Protein AF-A0AA91PVG4-F1 (afdb_monomer)

Sequence (288 aa):
MGTQEQTAKQIWDYLTSKGWTKEAVSAILGNMQSESGIIADRWESDIVGNMYGGYGLVQWTPATKYIDWAVGKGLDYRNVISQCKRIEWEVANGQQFYHPSMTFKQFTQSKQSPETLAEIFIRYYERPANPNQPARQTQARYWYNKFKNSSTEGKTPQEIHDEAIASSAIKTSNGVQAKIEIFKEQPVGNITAGGWMGPGYNYGFVLVLDHNTGKELDRRMSPGIVRDDVNAHLGLPSGLKYGIQGVFPKAQFKGKVIDVVFRRTNDKSGNTAGGYQDFRFNEFYLTI

Secondary structure (DSSP, 8-state):
---HHHHHHHHHHHHHHTT--HHHHHHHHHHHHHHHSS-TTPBGGG-TT-TTS-BTTTTBSSTHHHHHHHHHTT--TT-HHHHHHHHHHHHHTT-S---SS--HHHHHH--S-HHHHHHHHIIIII--S----THHHHHHHHHHHHHTTS--TT--HHHHHHHHHHTPPPEEETTEEEEEEEEEEETTTEEEEEEEE-SSSSEEEEEEEETTT--EEEEEE---B--HHHHHHTT--TT---EEEEEEEGGGGTT-EEEEEEEEES-TTSSSTT-EEEEEEEEEEEE-

pLDDT: mean 93.81, std 8.6, range [41.97, 98.88]

Radius of gyration: 23.12 Å; Cα contacts (8 Å, |Δi|>4): 554; chains: 1; bounding box: 51×42×67 Å

Nearest PDB structures (foldseek):
  3ct5-assembly1_A  TM=9.833E-01  e=1.058E-15  unclassified
  3csq-assembly3_C  TM=5.754E-01  e=7.369E-17  unclassified
  3csq-assembly4_D  TM=5.885E-01  e=1.972E-16  unclassified
  3hmo-assembly1_A  TM=3.935E-01  e=5.561E+00  Homo sapiens
  6tn9-assembly1_A  TM=3.836E-01  e=8.341E+00  Homo sapiens

Solvent-accessible surface area (backbone atoms only — not comparable to full-atom values): 15388 Å² total; per-residue (Å²): 132,78,52,48,64,57,44,48,48,55,53,43,54,53,42,44,75,70,65,32,28,63,30,31,52,12,7,51,51,9,44,16,39,75,61,35,53,38,28,38,80,30,39,49,96,70,46,78,85,48,53,72,38,26,32,18,37,72,35,38,70,36,21,49,75,47,44,52,53,25,51,76,69,77,38,62,58,58,39,62,67,48,50,53,51,49,54,53,49,26,41,77,66,73,41,77,47,66,48,99,89,50,52,52,57,53,48,35,62,32,82,57,53,20,39,60,40,16,51,50,40,37,58,24,47,66,54,52,99,72,61,90,54,69,66,26,21,58,40,1,43,50,47,30,71,70,42,69,78,67,73,63,82,92,53,51,75,66,53,55,48,46,51,52,30,65,65,47,68,78,45,75,57,95,92,30,44,35,36,58,54,41,65,46,80,44,96,84,54,27,31,40,40,28,34,36,42,56,79,89,52,83,35,47,30,29,34,37,23,34,56,90,77,64,46,77,73,50,73,31,73,27,88,54,34,68,30,51,70,56,22,54,76,72,75,43,68,73,80,45,52,37,26,38,41,24,77,44,70,39,76,86,42,60,83,34,47,33,21,41,29,46,35,31,9,55,23,95,86,66,53,58,55,87,44,62,50,78,47,72,43,74,92,49,73,50,80,70

Foldseek 3Di:
DDQLVVLLVVQQVLLVVVVFDLLLSLLLSLQLCVQAVSQQADWVVNPPPQQQWFGGSLGPGSVCVQPVVCVVVVHDSRDSVSVSVVLVVCQVVQPQFADPPATSVNSRNDPPGSQVSNLSCLVGRNNDPDSPDSSSSVSSVVSSVVCVPVDPDPPDPQRVLLVCLCPFDWDDDPNKIWGWNAFHDDPVQKTKTWGFIDDDADWKKKWKAQLVPRHTQDMDTFPFQFDQVVCVVSVHDGPGRGIGMDMGRNVSQAQTKIWMKIKHEHDPVRDQPRHMDIDTPSVRIDGD

Mean predicted aligned error: 13.01 Å

Structure (mmCIF, N/CA/C/O backbone):
data_AF-A0AA91PVG4-F1
#
_entry.id   AF-A0AA91PVG4-F1
#
loop_
_atom_site.group_PDB
_atom_site.id
_atom_site.type_symbol
_atom_site.label_atom_id
_atom_site.label_alt_id
_atom_site.label_comp_id
_atom_site.label_asym_id
_atom_site.label_entity_id
_atom_site.label_seq_id
_atom_site.pdbx_PDB_ins_code
_atom_site.Cartn_x
_atom_site.Cartn_y
_atom_site.Cartn_z
_atom_site.occupancy
_atom_site.B_iso_or_equiv
_atom_site.auth_seq_id
_atom_site.auth_comp_id
_atom_site.auth_asym_id
_atom_site.auth_atom_id
_atom_site.pdbx_PDB_model_num
ATOM 1 N N . MET A 1 1 ? 9.177 -13.147 4.473 1.00 49.44 1 MET A N 1
ATOM 2 C CA . MET A 1 1 ? 8.209 -12.364 5.274 1.00 49.44 1 MET A CA 1
ATOM 3 C C . MET A 1 1 ? 8.691 -10.926 5.313 1.00 49.44 1 MET A C 1
ATOM 5 O O . MET A 1 1 ? 9.900 -10.730 5.357 1.00 49.44 1 MET A O 1
ATOM 9 N N . GLY A 1 2 ? 7.784 -9.948 5.245 1.00 59.62 2 GLY A N 1
ATOM 10 C CA . GLY A 1 2 ? 8.149 -8.554 5.507 1.00 59.62 2 GLY A CA 1
ATOM 11 C C . GLY A 1 2 ? 8.585 -8.383 6.963 1.00 59.62 2 GLY A C 1
ATOM 12 O O . GLY A 1 2 ? 8.184 -9.167 7.825 1.00 59.62 2 GLY A O 1
ATOM 13 N N . THR A 1 3 ? 9.428 -7.395 7.241 1.00 87.06 3 THR A N 1
ATOM 14 C CA . THR A 1 3 ? 9.806 -7.067 8.620 1.00 87.06 3 THR A CA 1
ATOM 15 C C . THR A 1 3 ? 8.590 -6.555 9.401 1.00 87.06 3 THR A C 1
ATOM 17 O O . THR A 1 3 ? 7.628 -6.058 8.812 1.00 87.06 3 THR A O 1
ATOM 20 N N . GLN A 1 4 ? 8.643 -6.620 10.736 1.00 92.12 4 GLN A N 1
ATOM 21 C CA . GLN A 1 4 ? 7.612 -6.044 11.614 1.00 92.12 4 GLN A CA 1
ATOM 22 C C . GLN A 1 4 ? 7.286 -4.589 11.234 1.00 92.12 4 GLN A C 1
ATOM 24 O O . GLN A 1 4 ? 6.124 -4.202 11.158 1.00 92.12 4 GLN A O 1
ATOM 29 N N . GLU A 1 5 ? 8.315 -3.791 10.941 1.00 90.12 5 GLU A N 1
ATOM 30 C CA . GLU A 1 5 ? 8.165 -2.398 10.523 1.00 90.12 5 GLU A CA 1
ATOM 31 C C . GLU A 1 5 ? 7.482 -2.247 9.160 1.00 90.12 5 GLU A C 1
ATOM 33 O O . GLU A 1 5 ? 6.617 -1.386 9.018 1.00 90.12 5 GLU A O 1
ATOM 38 N N . GLN A 1 6 ? 7.825 -3.078 8.170 1.00 86.25 6 GLN A N 1
ATOM 39 C CA . GLN A 1 6 ? 7.173 -3.046 6.856 1.00 86.25 6 GLN A CA 1
ATOM 40 C C . GLN A 1 6 ? 5.682 -3.374 6.970 1.00 86.25 6 GLN A C 1
ATOM 42 O O . GLN A 1 6 ? 4.857 -2.700 6.353 1.00 86.25 6 GLN A O 1
ATOM 47 N N . THR A 1 7 ? 5.323 -4.367 7.787 1.00 90.06 7 THR A N 1
ATOM 48 C CA . THR A 1 7 ? 3.918 -4.705 8.046 1.00 90.06 7 THR A CA 1
ATOM 49 C C . THR A 1 7 ? 3.205 -3.579 8.794 1.00 90.06 7 THR A C 1
ATOM 51 O O . THR A 1 7 ? 2.118 -3.169 8.391 1.00 90.06 7 THR A O 1
ATOM 54 N N . ALA A 1 8 ? 3.833 -3.012 9.830 1.00 96.75 8 ALA A N 1
ATOM 55 C CA . ALA A 1 8 ? 3.284 -1.880 10.574 1.00 96.75 8 ALA A CA 1
ATOM 56 C C . ALA A 1 8 ? 3.046 -0.658 9.673 1.00 96.75 8 ALA A C 1
ATOM 58 O O . ALA A 1 8 ? 2.018 0.006 9.799 1.00 96.75 8 ALA A O 1
ATOM 59 N N . LYS A 1 9 ? 3.952 -0.393 8.722 1.00 91.75 9 LYS A N 1
ATOM 60 C CA . LYS A 1 9 ? 3.799 0.689 7.744 1.00 91.75 9 LYS A CA 1
ATOM 61 C C . LYS A 1 9 ? 2.641 0.437 6.775 1.00 91.75 9 LYS A C 1
ATOM 63 O O . LYS A 1 9 ? 1.877 1.359 6.524 1.00 91.75 9 LYS A O 1
ATOM 68 N N . GLN A 1 10 ? 2.451 -0.796 6.294 1.00 91.12 10 GLN A N 1
ATOM 69 C CA . GLN A 1 10 ? 1.290 -1.145 5.458 1.00 91.12 10 GLN A CA 1
ATOM 70 C C . GLN A 1 10 ? -0.039 -0.916 6.190 1.00 91.12 10 GLN A C 1
ATOM 72 O O . GLN A 1 10 ? -0.967 -0.344 5.620 1.00 91.12 10 GLN A O 1
ATOM 77 N N . ILE A 1 11 ? -0.122 -1.328 7.460 1.00 97.44 11 ILE A N 1
ATOM 78 C CA . ILE A 1 11 ? -1.299 -1.100 8.315 1.00 97.44 11 ILE A CA 1
ATOM 79 C C . ILE A 1 11 ? -1.522 0.401 8.516 1.00 97.44 11 ILE A C 1
ATOM 81 O O . ILE A 1 11 ? -2.648 0.883 8.377 1.00 97.44 11 ILE A O 1
ATOM 85 N N . TRP A 1 12 ? -0.445 1.138 8.809 1.00 95.69 12 TRP A N 1
ATOM 86 C CA . TRP A 1 12 ? -0.490 2.581 9.003 1.00 95.69 12 TRP A CA 1
ATOM 87 C C . TRP A 1 12 ? -1.037 3.306 7.780 1.00 95.69 12 TRP A C 1
ATOM 89 O O . TRP A 1 12 ? -2.011 4.052 7.890 1.00 95.69 12 TRP A O 1
ATOM 99 N N . ASP A 1 13 ? -0.438 3.063 6.617 1.00 86.56 13 ASP A N 1
ATOM 100 C CA . ASP A 1 13 ? -0.811 3.719 5.366 1.00 86.56 13 ASP A CA 1
ATOM 101 C C . ASP A 1 13 ? -2.250 3.396 4.984 1.00 86.56 13 ASP A C 1
ATOM 103 O O . ASP A 1 13 ? -3.022 4.290 4.637 1.00 86.56 13 ASP A O 1
ATOM 107 N N . TYR A 1 14 ? -2.645 2.129 5.116 1.00 89.88 14 TYR A N 1
ATOM 108 C CA . TYR A 1 14 ? -4.004 1.719 4.818 1.00 89.88 14 TYR A CA 1
ATOM 109 C C . TYR A 1 14 ? -5.022 2.420 5.722 1.00 89.88 14 TYR A C 1
ATOM 111 O O . TYR A 1 14 ? -5.933 3.066 5.212 1.00 89.88 14 TYR A O 1
ATOM 119 N N . LEU A 1 15 ? -4.886 2.342 7.046 1.00 95.12 15 LEU A N 1
ATOM 120 C CA . LEU A 1 15 ? -5.916 2.855 7.956 1.00 95.12 15 LEU A CA 1
ATOM 121 C C . LEU A 1 15 ? -5.953 4.382 8.008 1.00 95.12 15 LEU A C 1
ATOM 123 O O . LEU A 1 15 ? -7.038 4.964 8.040 1.00 95.12 15 LEU A O 1
ATOM 127 N N . THR A 1 16 ? -4.801 5.049 7.917 1.00 92.12 16 THR A N 1
ATOM 128 C CA . THR A 1 16 ? -4.780 6.512 7.763 1.00 92.12 16 THR A CA 1
ATOM 129 C C . THR A 1 16 ? -5.435 6.947 6.450 1.00 92.12 16 THR A C 1
ATOM 131 O O . THR A 1 16 ? -6.218 7.895 6.459 1.00 92.12 16 THR A O 1
ATOM 134 N N . SER A 1 17 ? -5.253 6.205 5.345 1.00 84.88 17 SER A N 1
ATOM 135 C CA . SER A 1 17 ? -5.984 6.468 4.088 1.00 84.88 17 SER A CA 1
ATOM 136 C C . SER A 1 17 ? -7.502 6.248 4.195 1.00 84.88 17 SER A C 1
ATOM 138 O O . SER A 1 17 ? -8.262 6.765 3.378 1.00 84.88 17 SER A O 1
ATOM 140 N N . LYS A 1 18 ? -7.970 5.505 5.210 1.00 87.62 18 LYS A N 1
ATOM 141 C CA . LYS A 1 18 ? -9.397 5.352 5.551 1.00 87.62 18 LYS A CA 1
ATOM 142 C C . LYS A 1 18 ? -9.914 6.432 6.502 1.00 87.62 18 LYS A C 1
ATOM 144 O O . LYS A 1 18 ? -11.064 6.372 6.934 1.00 87.62 18 LYS A O 1
ATOM 149 N N . GLY A 1 19 ? -9.091 7.432 6.813 1.00 87.94 19 GLY A N 1
ATOM 150 C CA . GLY A 1 19 ? -9.455 8.535 7.694 1.00 87.94 19 GLY A CA 1
ATOM 151 C C . GLY A 1 19 ? -9.398 8.176 9.176 1.00 87.94 19 GLY A C 1
ATOM 152 O O . GLY A 1 19 ? -10.044 8.845 9.981 1.00 87.94 19 GLY A O 1
ATOM 153 N N . TRP A 1 20 ? -8.670 7.124 9.564 1.00 97.38 20 TRP A N 1
ATOM 154 C CA . TRP A 1 20 ? -8.345 6.921 10.975 1.00 97.38 20 TRP A CA 1
ATOM 155 C C . TRP A 1 20 ? -7.318 7.951 11.421 1.00 97.38 20 TRP A C 1
ATOM 157 O O . TRP A 1 20 ? -6.406 8.313 10.674 1.00 97.38 20 TRP A O 1
ATOM 167 N N . THR A 1 21 ? -7.422 8.386 12.671 1.00 97.69 21 THR A N 1
ATOM 168 C CA . THR A 1 21 ? -6.402 9.244 13.263 1.00 97.69 21 THR A CA 1
ATOM 169 C C . THR A 1 21 ? -5.103 8.471 13.472 1.00 97.69 21 THR A C 1
ATOM 171 O O . THR A 1 21 ? -5.095 7.281 13.796 1.00 97.69 21 THR A O 1
ATOM 174 N N . LYS A 1 22 ? -3.974 9.168 13.334 1.00 97.00 22 LYS A N 1
ATOM 175 C CA . LYS A 1 22 ? -2.635 8.632 13.616 1.00 97.00 22 LYS A CA 1
ATOM 176 C C . LYS A 1 22 ? -2.546 8.020 15.017 1.00 97.00 22 LYS A C 1
ATOM 178 O O . LYS A 1 22 ? -1.900 6.993 15.210 1.00 97.00 22 LYS A O 1
ATOM 183 N N . GLU A 1 23 ? -3.213 8.628 15.991 1.00 98.62 23 GLU A N 1
ATOM 184 C CA . GLU A 1 23 ? -3.297 8.170 17.373 1.00 98.62 23 GLU A CA 1
ATOM 185 C C . GLU A 1 23 ? -4.007 6.811 17.486 1.00 98.62 23 GLU A C 1
ATOM 187 O O . GLU A 1 23 ? -3.460 5.891 18.096 1.00 98.62 23 GLU A O 1
ATOM 192 N N . ALA A 1 24 ? -5.169 6.647 16.842 1.00 98.75 24 ALA A N 1
ATOM 193 C CA . ALA A 1 24 ? -5.917 5.388 16.845 1.00 98.75 24 ALA A CA 1
ATOM 194 C C . ALA A 1 24 ? -5.159 4.263 16.124 1.00 98.75 24 ALA A C 1
ATOM 196 O O . ALA A 1 24 ? -5.087 3.140 16.620 1.00 98.75 24 ALA A O 1
ATOM 197 N N . VAL A 1 25 ? -4.531 4.569 14.986 1.00 98.69 25 VAL A N 1
ATOM 198 C CA . VAL A 1 25 ? -3.697 3.607 14.247 1.00 98.69 25 VAL A CA 1
ATOM 199 C C . VAL A 1 25 ? -2.483 3.172 15.077 1.00 98.69 25 VAL A C 1
ATOM 201 O O . VAL A 1 25 ? -2.139 1.994 15.124 1.00 98.69 25 VAL A O 1
ATOM 204 N N . SER A 1 26 ? -1.854 4.101 15.795 1.00 98.62 26 SER A N 1
ATOM 205 C CA . SER A 1 26 ? -0.736 3.778 16.690 1.00 98.62 26 SER A CA 1
ATOM 206 C C . SER A 1 26 ? -1.154 2.854 17.830 1.00 98.62 26 SER A C 1
ATOM 208 O O . SER A 1 26 ? -0.421 1.932 18.182 1.00 98.62 26 SER A O 1
ATOM 210 N N . ALA A 1 27 ? -2.338 3.088 18.398 1.00 98.81 27 ALA A N 1
ATOM 211 C CA . ALA A 1 27 ? -2.883 2.291 19.488 1.00 98.81 27 ALA A CA 1
ATOM 212 C C . ALA A 1 27 ? -3.108 0.827 19.102 1.00 98.81 27 ALA A C 1
ATOM 214 O O . ALA A 1 27 ? -2.731 -0.074 19.858 1.00 98.81 27 ALA A O 1
ATOM 215 N N . ILE A 1 28 ? -3.676 0.579 17.919 1.00 98.75 28 ILE A N 1
ATOM 216 C CA . ILE A 1 28 ? -3.853 -0.796 17.444 1.00 98.75 28 ILE A CA 1
ATOM 217 C C . ILE A 1 28 ? -2.509 -1.442 17.092 1.00 98.75 28 ILE A C 1
ATOM 219 O O . ILE A 1 28 ? -2.325 -2.612 17.392 1.00 98.75 28 ILE A O 1
ATOM 223 N N . LEU A 1 29 ? -1.536 -0.695 16.547 1.00 98.88 29 LEU A N 1
ATOM 224 C CA . LEU A 1 29 ? -0.197 -1.228 16.258 1.00 98.88 29 LEU A CA 1
ATOM 225 C C . LEU A 1 29 ? 0.528 -1.657 17.535 1.00 98.88 29 LEU A C 1
ATOM 227 O O . LEU A 1 29 ? 1.175 -2.702 17.548 1.00 98.88 29 LEU A O 1
ATOM 231 N N . GLY A 1 30 ? 0.385 -0.884 18.617 1.00 98.75 30 GLY A N 1
ATOM 232 C CA . GLY A 1 30 ? 0.889 -1.273 19.932 1.00 98.75 30 GLY A CA 1
ATOM 233 C C . GLY A 1 30 ? 0.277 -2.588 20.417 1.00 98.75 30 GLY A C 1
ATOM 234 O O . GLY A 1 30 ? 0.993 -3.478 20.855 1.00 98.75 30 GLY A O 1
ATOM 235 N N . ASN A 1 31 ? -1.036 -2.766 20.259 1.00 98.88 31 ASN A N 1
ATOM 236 C CA . ASN A 1 31 ? -1.698 -4.021 20.619 1.00 98.88 31 ASN A CA 1
ATOM 237 C C . ASN A 1 31 ? -1.261 -5.194 19.729 1.00 98.88 31 ASN A C 1
ATOM 239 O O . ASN A 1 31 ? -0.801 -6.208 20.246 1.00 98.88 31 ASN A O 1
ATOM 243 N N . MET A 1 32 ? -1.285 -5.024 18.406 1.00 98.75 32 MET A N 1
ATOM 244 C CA . MET A 1 32 ? -0.842 -6.035 17.437 1.00 98.75 32 MET A CA 1
ATOM 245 C C . MET A 1 32 ? 0.607 -6.480 17.669 1.00 98.75 32 MET A C 1
ATOM 247 O O . MET A 1 32 ? 0.958 -7.632 17.409 1.00 98.75 32 MET A O 1
ATOM 251 N N . GLN A 1 33 ? 1.472 -5.584 18.156 1.00 98.62 33 GLN A N 1
ATOM 252 C CA . GLN A 1 33 ? 2.850 -5.934 18.483 1.00 98.62 33 GLN A CA 1
ATOM 253 C C . GLN A 1 33 ? 2.932 -6.948 19.621 1.00 98.62 33 GLN A C 1
ATOM 255 O O . GLN A 1 33 ? 3.708 -7.896 19.515 1.00 98.62 33 GLN A O 1
ATOM 260 N N . SER A 1 34 ? 2.130 -6.787 20.671 1.00 97.94 34 SER A N 1
ATOM 261 C CA . SER A 1 34 ? 2.042 -7.772 21.749 1.00 97.94 34 SER A CA 1
ATOM 262 C C . SER A 1 34 ? 1.263 -9.029 21.360 1.00 97.94 34 SER A C 1
ATOM 264 O O . SER A 1 34 ? 1.639 -10.101 21.819 1.00 97.94 34 SER A O 1
ATOM 266 N N . GLU A 1 35 ? 0.229 -8.924 20.521 1.00 97.12 35 GLU A N 1
ATOM 267 C CA . GLU A 1 35 ? -0.569 -10.086 20.096 1.00 97.12 35 GLU A CA 1
ATOM 268 C C . GLU A 1 35 ? 0.197 -11.025 19.158 1.00 97.12 35 GLU A C 1
ATOM 270 O O . GLU A 1 35 ? 0.187 -12.242 19.320 1.00 97.12 35 GLU A O 1
ATOM 275 N N . SER A 1 36 ? 0.861 -10.468 18.145 1.00 97.38 36 SER A N 1
ATOM 276 C CA . SER A 1 36 ? 1.401 -11.263 17.034 1.00 97.38 36 SER A CA 1
ATOM 277 C C . SER A 1 36 ? 2.833 -10.909 16.653 1.00 97.38 36 SER A C 1
ATOM 279 O O . SER A 1 36 ? 3.418 -11.553 15.781 1.00 97.38 36 SER A O 1
ATOM 281 N N . GLY A 1 37 ? 3.411 -9.868 17.257 1.00 97.38 37 GLY A N 1
ATOM 282 C CA . GLY A 1 37 ? 4.614 -9.236 16.725 1.00 97.38 37 GLY A CA 1
ATOM 283 C C . GLY A 1 37 ? 4.350 -8.475 15.422 1.00 97.38 37 GLY A C 1
ATOM 284 O O . GLY A 1 37 ? 5.296 -8.244 14.670 1.00 97.38 37 GLY A O 1
ATOM 285 N N . ILE A 1 38 ? 3.096 -8.081 15.153 1.00 98.00 38 ILE A N 1
ATOM 286 C CA . ILE A 1 38 ? 2.642 -7.491 13.880 1.00 98.00 38 ILE A CA 1
ATOM 287 C C . ILE A 1 38 ? 2.911 -8.452 12.705 1.00 98.00 38 ILE A C 1
ATOM 289 O O . ILE A 1 38 ? 3.415 -8.074 11.645 1.00 98.00 38 ILE A O 1
ATOM 293 N N . ILE A 1 39 ? 2.600 -9.733 12.910 1.00 96.06 39 ILE A N 1
ATOM 294 C CA . ILE A 1 39 ? 2.737 -10.788 11.902 1.00 96.06 39 ILE A CA 1
ATOM 295 C C . ILE A 1 39 ? 1.335 -11.235 11.495 1.00 96.06 39 ILE A C 1
ATOM 297 O O . ILE A 1 39 ? 0.592 -11.802 12.291 1.00 96.06 39 ILE A O 1
ATOM 301 N N . ALA A 1 40 ? 0.974 -10.982 10.235 1.00 95.25 40 ALA A N 1
ATOM 302 C CA . ALA A 1 40 ? -0.355 -11.300 9.720 1.00 95.25 40 ALA A CA 1
ATOM 303 C C . ALA A 1 40 ? -0.632 -12.813 9.656 1.00 95.25 40 ALA A C 1
ATOM 305 O O . ALA A 1 40 ? -1.761 -13.224 9.880 1.00 95.25 40 ALA A O 1
ATOM 306 N N . ASP A 1 41 ? 0.377 -13.651 9.412 1.00 96.06 41 ASP A N 1
ATOM 307 C CA . ASP A 1 41 ? 0.216 -15.114 9.372 1.00 96.06 41 ASP A CA 1
ATOM 308 C C . ASP A 1 41 ? 0.705 -15.785 10.666 1.00 96.06 41 ASP A C 1
ATOM 310 O O . ASP A 1 41 ? 1.500 -16.724 10.635 1.00 96.06 41 ASP A O 1
ATOM 314 N N . ARG A 1 42 ? 0.289 -15.252 11.826 1.00 97.00 42 ARG A N 1
ATOM 315 C CA . ARG A 1 42 ? 0.635 -15.804 13.145 1.00 97.00 42 ARG A CA 1
ATOM 316 C C . ARG A 1 42 ? -0.484 -16.684 13.690 1.00 97.00 42 ARG A C 1
ATOM 318 O O . ARG A 1 42 ? -1.586 -16.193 13.925 1.00 97.00 42 ARG A O 1
ATOM 325 N N . TRP A 1 43 ? -0.166 -17.947 13.951 1.00 98.00 43 TRP A N 1
ATOM 326 C CA . TRP A 1 43 ? -1.014 -18.863 14.714 1.00 98.00 43 TRP A CA 1
ATOM 327 C C . TRP A 1 43 ? -0.639 -18.812 16.192 1.00 98.00 43 TRP A C 1
ATOM 329 O O . TRP A 1 43 ? 0.549 -18.793 16.527 1.00 98.00 43 TRP A O 1
ATOM 339 N N . GLU A 1 44 ? -1.640 -18.807 17.067 1.00 96.12 44 GLU A N 1
ATOM 340 C CA . GLU A 1 44 ? -1.430 -18.920 18.508 1.00 96.12 44 GLU A CA 1
ATOM 341 C C . GLU A 1 44 ? -0.585 -20.162 18.837 1.00 96.12 44 GLU A C 1
ATOM 343 O O . GLU A 1 44 ? -0.791 -21.247 18.282 1.00 96.12 44 GLU A O 1
ATOM 348 N N . SER A 1 45 ? 0.405 -19.986 19.718 1.00 95.25 45 SER A N 1
ATOM 349 C CA . SER A 1 45 ? 1.363 -21.033 20.115 1.00 95.25 45 SER A CA 1
ATOM 350 C C . SER A 1 45 ? 2.098 -21.713 18.948 1.00 95.25 45 SER A C 1
ATOM 352 O O . SER A 1 45 ? 2.651 -22.795 19.121 1.00 95.25 45 SER A O 1
ATOM 354 N N . ASP A 1 46 ? 2.096 -21.093 17.763 1.00 93.69 46 ASP A N 1
ATOM 355 C CA . ASP A 1 46 ? 2.648 -21.631 16.517 1.00 93.69 46 ASP A CA 1
ATOM 356 C C . ASP A 1 46 ? 2.025 -22.979 16.085 1.00 93.69 46 ASP A C 1
ATOM 358 O O . ASP A 1 46 ? 2.601 -23.728 15.292 1.00 93.69 46 ASP A O 1
ATOM 362 N 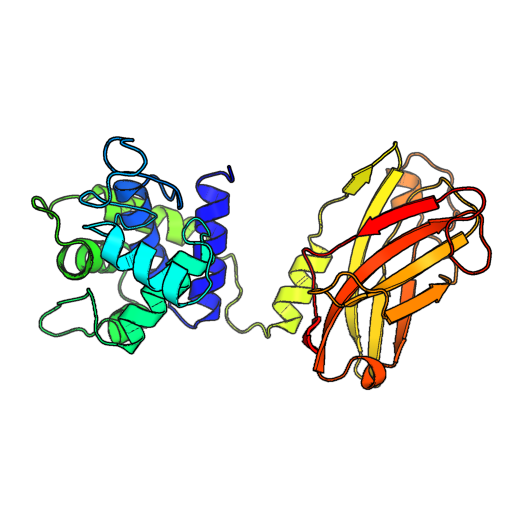N . ILE A 1 47 ? 0.802 -23.272 16.549 1.00 95.38 47 ILE A N 1
ATOM 363 C CA . ILE A 1 47 ? 0.040 -24.468 16.164 1.00 95.38 47 ILE A CA 1
ATOM 364 C C . ILE A 1 47 ? -0.737 -24.170 14.876 1.00 95.38 47 ILE A C 1
ATOM 366 O O . ILE A 1 47 ? -1.915 -23.801 14.883 1.00 95.38 47 ILE A O 1
ATOM 370 N N . VAL A 1 48 ? -0.050 -24.315 13.743 1.00 96.38 48 VAL A N 1
ATOM 371 C CA . VAL A 1 48 ? -0.599 -24.035 12.409 1.00 96.38 48 VAL A CA 1
ATOM 372 C C . VAL A 1 48 ? -1.856 -24.864 12.138 1.00 96.38 48 VAL A C 1
ATOM 374 O O . VAL A 1 48 ? -1.844 -26.089 12.237 1.00 96.38 48 VAL A O 1
ATOM 377 N N . GLY A 1 49 ? -2.940 -24.191 11.745 1.00 95.50 49 GLY A N 1
ATOM 378 C CA . GLY A 1 49 ? -4.214 -24.829 11.409 1.00 95.50 49 GLY A CA 1
ATOM 379 C C . GLY A 1 49 ? -5.151 -25.050 12.598 1.00 95.50 49 GLY A C 1
ATOM 380 O O . GLY A 1 49 ? -6.253 -25.561 12.397 1.00 95.50 49 GLY A O 1
ATOM 381 N N . ASN A 1 50 ? -4.772 -24.646 13.817 1.00 97.38 50 ASN A N 1
ATOM 382 C CA . ASN A 1 50 ? -5.675 -24.687 14.964 1.00 97.38 50 ASN A CA 1
ATOM 383 C C . ASN A 1 50 ? -6.773 -23.617 14.848 1.00 97.38 50 ASN A C 1
ATOM 385 O O . ASN A 1 50 ? -6.641 -22.500 15.343 1.00 97.38 50 ASN A O 1
ATOM 389 N N . MET A 1 51 ? -7.890 -23.985 14.223 1.00 97.50 51 MET A N 1
ATOM 390 C CA . MET A 1 51 ? -9.032 -23.096 13.990 1.00 97.50 51 MET A CA 1
ATOM 391 C C . MET A 1 51 ? -9.757 -22.643 15.269 1.00 97.50 51 MET A C 1
ATOM 393 O O . MET A 1 51 ? -10.570 -21.721 15.206 1.00 97.50 51 MET A O 1
ATOM 397 N N . TYR A 1 52 ? -9.470 -23.262 16.419 1.00 97.75 52 TYR A N 1
ATOM 398 C CA . TYR A 1 52 ? -10.036 -22.888 17.717 1.00 97.75 52 TYR A CA 1
ATOM 399 C C . TYR A 1 52 ? -9.203 -21.837 18.463 1.00 97.75 52 TYR A C 1
ATOM 401 O O . TYR A 1 52 ? -9.750 -21.155 19.329 1.00 97.75 52 TYR A O 1
ATOM 409 N N . GLY A 1 53 ? -7.914 -21.707 18.133 1.00 97.12 53 GLY A N 1
ATOM 410 C CA . GLY A 1 53 ? -7.009 -20.722 18.729 1.00 97.12 53 GLY A CA 1
ATOM 411 C C . GLY A 1 53 ? -7.060 -19.359 18.036 1.00 97.12 53 GLY A C 1
ATOM 412 O O . GLY A 1 53 ? -7.899 -19.120 17.163 1.00 97.12 53 GLY A O 1
ATOM 413 N N . GLY A 1 54 ? -6.151 -18.474 18.430 1.00 97.94 54 GLY A N 1
ATOM 414 C CA . GLY A 1 54 ? -5.956 -17.152 17.841 1.00 97.94 54 GLY A CA 1
ATOM 415 C C . GLY A 1 54 ? -5.252 -17.174 16.482 1.00 97.94 54 GLY A C 1
ATOM 416 O O . GLY A 1 54 ? -4.364 -17.992 16.217 1.00 97.94 54 GLY A O 1
ATOM 417 N N . TYR A 1 55 ? -5.636 -16.240 15.606 1.00 98.62 55 TYR A N 1
ATOM 418 C CA . TYR A 1 55 ? -4.967 -16.035 14.321 1.00 98.62 55 TYR A CA 1
ATOM 419 C C . TYR A 1 55 ? -4.780 -14.558 13.957 1.00 98.62 55 TYR A C 1
ATOM 421 O O . TYR A 1 55 ? -5.682 -13.734 14.112 1.00 98.62 55 TYR A O 1
ATOM 429 N N . GLY A 1 56 ? -3.622 -14.250 13.376 1.00 98.06 56 GLY A N 1
ATOM 430 C CA . GLY A 1 56 ? -3.331 -12.991 12.699 1.00 98.06 56 GLY A CA 1
ATOM 431 C C . GLY A 1 56 ? -2.982 -11.825 13.616 1.00 98.06 56 GLY A C 1
ATOM 432 O O . GLY A 1 56 ? -2.600 -12.014 14.772 1.00 98.06 56 GLY A O 1
ATOM 433 N N . LEU A 1 57 ? -3.086 -10.611 13.066 1.00 98.50 57 LEU A N 1
ATOM 434 C CA . LEU A 1 57 ? -2.564 -9.368 13.641 1.00 98.50 57 LEU A CA 1
ATOM 435 C C . LEU A 1 57 ? -3.048 -9.109 15.071 1.00 98.50 57 LEU A C 1
ATOM 437 O O . LEU A 1 57 ? -2.238 -8.715 15.908 1.00 98.50 57 LEU A O 1
ATOM 441 N N . VAL A 1 58 ? -4.338 -9.343 15.320 1.00 98.38 58 VAL A N 1
ATOM 442 C CA . VAL A 1 58 ? -5.033 -9.136 16.607 1.00 98.38 58 VAL A CA 1
ATOM 443 C C . VAL A 1 58 ? -5.484 -10.458 17.240 1.00 98.38 58 VAL A C 1
ATOM 445 O O . VAL A 1 58 ? -6.395 -10.476 18.052 1.00 98.38 58 VAL A O 1
ATOM 448 N N . GLN A 1 59 ? -4.916 -11.588 16.796 1.00 98.31 59 GLN A N 1
ATOM 449 C CA . GLN A 1 59 ? -5.244 -12.925 17.311 1.00 98.31 59 GLN A CA 1
ATOM 450 C C . GLN A 1 59 ? -6.762 -13.191 17.410 1.00 98.31 59 GLN A C 1
ATOM 452 O O . GLN A 1 59 ? -7.281 -13.571 18.462 1.00 98.31 59 GLN A O 1
ATOM 457 N N . TRP A 1 60 ? -7.501 -13.026 16.299 1.00 98.56 60 TRP A N 1
ATOM 458 C CA . TRP A 1 60 ? -8.938 -13.334 16.264 1.00 98.56 60 TRP A CA 1
ATOM 459 C C . TRP A 1 60 ? -9.184 -14.742 16.797 1.00 98.56 60 TRP A C 1
ATOM 461 O O . TRP A 1 60 ? -8.683 -15.709 16.229 1.00 98.56 60 TRP A O 1
ATOM 471 N N . THR A 1 61 ? -9.969 -14.836 17.871 1.00 97.44 61 THR A N 1
ATOM 472 C CA . THR A 1 61 ? -10.188 -16.093 18.593 1.00 97.44 61 THR A CA 1
ATOM 473 C C . THR A 1 61 ? -11.691 -16.397 18.722 1.00 97.44 61 THR A C 1
ATOM 475 O O . THR A 1 61 ? -12.452 -15.566 19.250 1.00 97.44 61 THR A O 1
ATOM 478 N N . PRO A 1 62 ? -12.166 -17.567 18.246 1.00 98.00 62 PRO A N 1
ATOM 479 C CA . PRO A 1 62 ? -11.426 -18.543 17.432 1.00 98.00 62 PRO A CA 1
ATOM 480 C C . PRO A 1 62 ? -11.071 -17.986 16.040 1.00 98.00 62 PRO A C 1
ATOM 482 O O . PRO A 1 62 ? -11.778 -17.112 15.525 1.00 98.00 62 PRO A O 1
ATOM 485 N N . ALA A 1 63 ? -10.017 -18.521 15.419 1.00 98.38 63 ALA A N 1
ATOM 486 C CA . ALA A 1 63 ? -9.496 -18.098 14.116 1.00 98.38 63 ALA A CA 1
ATOM 487 C C . ALA A 1 63 ? -10.565 -18.071 13.009 1.00 98.38 63 ALA A C 1
ATOM 489 O O . ALA A 1 63 ? -10.539 -17.198 12.133 1.00 98.38 63 ALA A O 1
ATOM 490 N N . THR A 1 64 ? -11.552 -18.971 13.080 1.00 98.25 64 THR A N 1
ATOM 491 C CA . THR A 1 64 ? -12.697 -19.040 12.153 1.00 98.25 64 THR A CA 1
ATOM 492 C C . THR A 1 64 ? -13.453 -17.719 12.024 1.00 98.25 64 THR A C 1
ATOM 494 O O . THR A 1 64 ? -13.882 -17.371 10.926 1.00 98.25 64 THR A O 1
ATOM 497 N N . LYS A 1 65 ? -13.538 -16.906 13.091 1.00 97.94 65 LYS A N 1
ATOM 498 C CA . LYS A 1 65 ? -14.205 -15.589 13.050 1.00 97.94 65 LYS A CA 1
ATOM 499 C C . LYS A 1 65 ? -13.678 -14.692 11.933 1.00 97.94 65 LYS A C 1
ATOM 501 O O . LYS A 1 65 ? -14.453 -13.925 11.353 1.00 97.94 65 LYS A O 1
ATOM 506 N N . TYR A 1 66 ? -12.374 -14.759 11.675 1.00 98.56 66 TYR A N 1
ATOM 507 C CA . TYR A 1 66 ? -11.718 -13.996 10.624 1.00 98.56 66 TYR A CA 1
ATOM 508 C C . TYR A 1 66 ? -11.512 -14.819 9.353 1.00 98.56 66 TYR A C 1
ATOM 510 O O . TYR A 1 66 ? -11.850 -14.331 8.276 1.00 98.56 66 TYR A O 1
ATOM 518 N N . ILE A 1 67 ? -10.984 -16.043 9.460 1.00 98.56 67 ILE A N 1
ATOM 519 C CA . ILE A 1 67 ? -10.612 -16.839 8.283 1.00 98.56 67 ILE A CA 1
ATOM 520 C C . ILE A 1 67 ? -11.842 -17.131 7.415 1.00 98.56 67 ILE A C 1
ATOM 522 O O . ILE A 1 67 ? -11.795 -16.875 6.211 1.00 98.56 67 ILE A O 1
ATOM 526 N N . ASP A 1 68 ? -12.967 -17.541 8.007 1.00 98.56 68 ASP A N 1
ATOM 527 C CA . ASP A 1 68 ? -14.193 -17.828 7.248 1.00 98.56 68 ASP A CA 1
ATOM 528 C C . ASP A 1 68 ? -14.753 -16.560 6.597 1.00 98.56 68 ASP A C 1
ATOM 530 O O . ASP A 1 68 ? -15.212 -16.579 5.454 1.00 98.56 68 ASP A O 1
ATOM 534 N N . TRP A 1 69 ? -14.663 -15.422 7.294 1.00 98.62 69 TRP A N 1
ATOM 535 C CA . TRP A 1 69 ? -15.066 -14.128 6.745 1.00 98.62 69 TRP A CA 1
ATOM 536 C C . TRP A 1 69 ? -14.193 -13.716 5.556 1.00 98.62 69 TRP A C 1
ATOM 538 O O . TRP A 1 69 ? -14.723 -13.261 4.543 1.00 98.62 69 TRP A O 1
ATOM 548 N N . ALA A 1 70 ? -12.872 -13.884 5.653 1.00 98.00 70 ALA A N 1
ATOM 549 C CA . ALA A 1 70 ? -11.945 -13.530 4.584 1.00 98.00 70 ALA A CA 1
ATOM 550 C C . ALA A 1 70 ? -12.171 -14.418 3.353 1.00 98.00 70 ALA A C 1
ATOM 552 O O . ALA A 1 70 ? -12.366 -13.899 2.251 1.00 98.00 70 ALA A O 1
ATOM 553 N N . VAL A 1 71 ? -12.251 -15.738 3.553 1.00 96.75 71 VAL A N 1
ATOM 554 C CA . VAL A 1 71 ? -12.526 -16.714 2.488 1.00 96.75 71 VAL A CA 1
ATOM 555 C C . VAL A 1 71 ? -13.885 -16.446 1.839 1.00 96.75 71 VAL A C 1
ATOM 557 O O . VAL A 1 71 ? -13.971 -16.365 0.615 1.00 96.75 71 VAL A O 1
ATOM 560 N N . GLY A 1 72 ? -14.932 -16.200 2.632 1.00 96.88 72 GLY A N 1
ATOM 561 C CA . GLY A 1 72 ? -16.267 -15.860 2.127 1.00 96.88 72 GLY A CA 1
ATOM 562 C C . GLY A 1 72 ? -16.328 -14.544 1.340 1.00 96.88 72 GLY A C 1
ATOM 563 O O . GLY A 1 72 ? -17.258 -14.329 0.564 1.00 96.88 72 GLY A O 1
ATOM 564 N N . LYS A 1 73 ? -15.337 -13.658 1.501 1.00 91.38 73 LYS A N 1
ATOM 565 C CA . LYS A 1 73 ? -15.171 -12.422 0.717 1.00 91.38 73 LYS A CA 1
ATOM 566 C C . LYS A 1 73 ? -14.201 -12.569 -0.462 1.00 91.38 73 LYS A C 1
ATOM 568 O O . LYS A 1 73 ? -13.944 -11.575 -1.138 1.00 91.38 73 LYS A O 1
ATOM 573 N N . GLY A 1 74 ? -13.667 -13.768 -0.714 1.00 91.88 74 GLY A N 1
ATOM 574 C CA . GLY A 1 74 ? -12.664 -14.009 -1.756 1.00 91.88 74 GLY A CA 1
ATOM 575 C C . GLY A 1 74 ? -11.319 -13.334 -1.471 1.00 91.88 74 GLY A C 1
ATOM 576 O O . GLY A 1 74 ? -10.592 -12.988 -2.399 1.00 91.88 74 GLY A O 1
ATOM 577 N N . LEU A 1 75 ? -11.007 -13.087 -0.196 1.00 86.94 75 LEU A N 1
ATOM 578 C CA . LEU A 1 75 ? -9.773 -12.449 0.249 1.00 86.94 75 LEU A CA 1
ATOM 579 C C . LEU A 1 75 ? -8.775 -13.503 0.741 1.00 86.94 75 LEU A C 1
ATOM 581 O O . LEU A 1 75 ? -9.153 -14.450 1.428 1.00 86.94 75 LEU A O 1
ATOM 585 N N . ASP A 1 76 ? -7.484 -13.304 0.462 1.00 92.56 76 ASP A N 1
ATOM 586 C CA . ASP A 1 76 ? -6.431 -14.090 1.112 1.00 92.56 76 ASP A CA 1
ATOM 587 C C . ASP A 1 76 ? -6.356 -13.708 2.594 1.00 92.56 76 ASP A C 1
ATOM 589 O O . ASP A 1 76 ? -6.057 -12.557 2.930 1.00 92.56 76 ASP A O 1
ATOM 593 N N . TYR A 1 77 ? -6.627 -14.671 3.476 1.00 95.38 77 TYR A N 1
ATOM 594 C CA . TYR A 1 77 ? -6.674 -14.446 4.915 1.00 95.38 77 TYR A CA 1
ATOM 595 C C . TYR A 1 77 ? -5.288 -14.117 5.509 1.00 95.38 77 TYR A C 1
ATOM 597 O O . TYR A 1 77 ? -5.196 -13.425 6.526 1.00 95.38 77 TYR A O 1
ATOM 605 N N . ARG A 1 78 ? -4.196 -14.515 4.847 1.00 94.88 78 ARG A N 1
AT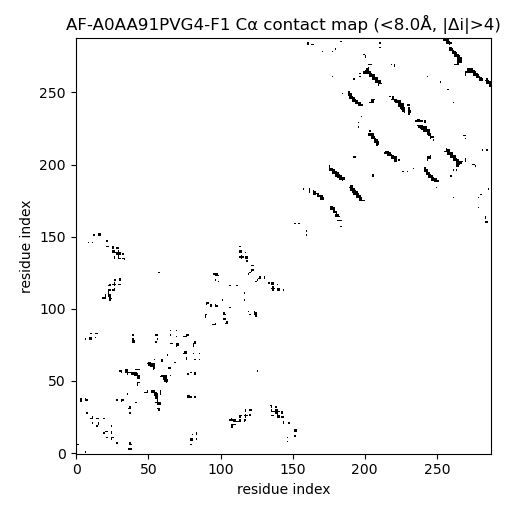OM 606 C CA . ARG A 1 78 ? -2.817 -14.236 5.295 1.00 94.88 78 ARG A CA 1
ATOM 607 C C . ARG A 1 78 ? -2.369 -12.806 4.994 1.00 94.88 78 ARG A C 1
ATOM 609 O O . ARG A 1 78 ? -1.366 -12.334 5.527 1.00 94.88 78 ARG A O 1
ATOM 616 N N . ASN A 1 79 ? -3.089 -12.109 4.117 1.00 91.94 79 ASN A N 1
ATOM 617 C CA . ASN A 1 79 ? -2.724 -10.779 3.657 1.00 91.94 79 ASN A CA 1
ATOM 618 C C . ASN A 1 79 ? -3.023 -9.703 4.719 1.00 91.94 79 ASN A C 1
ATOM 620 O O . ASN A 1 79 ? -4.116 -9.642 5.283 1.00 91.94 79 ASN A O 1
ATOM 624 N N . VAL A 1 80 ? -2.064 -8.798 4.927 1.00 92.75 80 VAL A N 1
ATOM 625 C CA . VAL A 1 80 ? -2.151 -7.680 5.885 1.00 92.75 80 VAL A CA 1
ATOM 626 C C . VAL A 1 80 ? -3.380 -6.804 5.627 1.00 92.75 80 VAL A C 1
ATOM 628 O O . VAL A 1 80 ? -4.137 -6.491 6.542 1.00 92.75 80 VAL A O 1
ATOM 631 N N . ILE A 1 81 ? -3.626 -6.445 4.366 1.00 94.50 81 ILE A N 1
ATOM 632 C CA . ILE A 1 81 ? -4.732 -5.564 3.985 1.00 94.50 81 ILE A CA 1
ATOM 633 C C . ILE A 1 81 ? -6.085 -6.270 4.127 1.00 94.50 81 ILE A C 1
ATOM 635 O O . ILE A 1 81 ? -7.066 -5.618 4.481 1.00 94.50 81 ILE A O 1
ATOM 639 N N . SER A 1 82 ? -6.171 -7.587 3.918 1.00 92.62 82 SER A N 1
ATOM 640 C CA . SER A 1 82 ? -7.389 -8.357 4.226 1.00 92.62 82 SER A CA 1
ATOM 641 C C . SER A 1 82 ? -7.758 -8.276 5.711 1.00 92.62 82 SER A C 1
ATOM 643 O O . SER A 1 82 ? -8.931 -8.106 6.046 1.00 92.62 82 SER A O 1
ATOM 645 N N . GLN A 1 83 ? -6.761 -8.310 6.595 1.00 98.62 83 GLN A N 1
ATOM 646 C CA . GLN A 1 83 ? -6.946 -8.160 8.040 1.00 98.62 83 GLN A CA 1
ATOM 647 C C . GLN A 1 83 ? -7.342 -6.727 8.421 1.00 98.62 83 GLN A C 1
ATOM 649 O O . GLN A 1 83 ? -8.268 -6.536 9.207 1.00 98.62 83 GLN A O 1
ATOM 654 N N . CYS A 1 84 ? -6.757 -5.702 7.793 1.00 98.06 84 CYS A N 1
ATOM 655 C CA . CYS A 1 84 ? -7.227 -4.324 7.972 1.00 98.06 84 CYS A CA 1
ATOM 656 C C . CYS A 1 84 ? -8.674 -4.129 7.481 1.00 98.06 84 CYS A C 1
ATOM 658 O O . CYS A 1 84 ? -9.463 -3.453 8.140 1.00 98.06 84 CYS A O 1
ATOM 660 N N . LYS A 1 85 ? -9.059 -4.757 6.359 1.00 95.44 85 LYS A N 1
ATOM 661 C CA . LYS A 1 85 ? -10.450 -4.757 5.868 1.00 95.44 85 LYS A CA 1
ATOM 662 C C . LYS A 1 85 ? -11.406 -5.416 6.863 1.00 95.44 85 LYS A C 1
ATOM 664 O O . LYS A 1 85 ? -12.545 -4.968 6.973 1.00 95.44 85 LYS A O 1
ATOM 669 N N . ARG A 1 86 ? -10.968 -6.457 7.583 1.00 98.69 86 ARG A N 1
ATOM 670 C CA . ARG A 1 86 ? -11.771 -7.064 8.651 1.00 98.69 86 ARG A CA 1
ATOM 671 C C . ARG A 1 86 ? -12.038 -6.068 9.777 1.00 98.69 86 ARG A C 1
ATOM 673 O O . ARG A 1 86 ? -13.188 -5.936 10.180 1.00 98.69 86 ARG A O 1
ATOM 680 N N . ILE A 1 87 ? -11.015 -5.349 10.234 1.00 98.81 87 ILE A N 1
ATOM 681 C CA . ILE A 1 87 ? -11.154 -4.336 11.293 1.00 98.81 87 ILE A CA 1
ATOM 682 C C . ILE A 1 87 ? -12.111 -3.217 10.851 1.00 98.81 87 ILE A C 1
ATOM 684 O O . ILE A 1 87 ? -13.013 -2.844 11.595 1.00 98.81 87 ILE A O 1
ATOM 688 N N . GLU A 1 88 ? -11.996 -2.733 9.611 1.00 98.50 88 GLU A N 1
ATOM 689 C CA . GLU A 1 88 ? -12.941 -1.756 9.042 1.00 98.50 88 GLU A CA 1
ATOM 690 C C . GLU A 1 88 ? -14.378 -2.295 8.969 1.00 98.50 88 GLU A C 1
ATOM 692 O O . GLU A 1 88 ? -15.338 -1.579 9.262 1.00 98.50 88 GLU A O 1
ATOM 697 N N . TRP A 1 89 ? -14.547 -3.571 8.609 1.00 98.56 89 TRP A N 1
ATOM 698 C CA . TRP A 1 89 ? -15.855 -4.219 8.639 1.00 98.56 89 TRP A CA 1
ATOM 699 C C . TRP A 1 89 ? -16.409 -4.287 10.067 1.00 98.56 89 TRP A C 1
ATOM 701 O O . TRP A 1 89 ? -17.591 -4.014 10.266 1.00 98.56 89 TRP A O 1
ATOM 711 N N . GLU A 1 90 ? -15.581 -4.570 11.072 1.00 98.75 90 GLU A N 1
ATOM 712 C CA . GLU A 1 90 ? -15.999 -4.573 12.478 1.00 98.75 90 GLU A CA 1
ATOM 713 C C . GLU A 1 90 ? -16.415 -3.179 12.957 1.00 98.75 90 GLU A C 1
ATOM 715 O O . GLU A 1 90 ? -17.454 -3.051 13.607 1.00 98.75 90 GLU A O 1
ATOM 720 N N . VAL A 1 91 ? -15.685 -2.130 12.560 1.00 98.38 91 VAL A N 1
ATOM 721 C CA . VAL A 1 91 ? -16.079 -0.731 12.796 1.00 98.38 91 VAL A CA 1
ATOM 722 C C . VAL A 1 91 ? -17.447 -0.437 12.182 1.00 98.38 91 VAL A C 1
ATOM 724 O O . VAL A 1 91 ? -18.315 0.114 12.858 1.00 98.38 91 VAL A O 1
ATOM 727 N N . ALA A 1 92 ? -17.654 -0.810 10.918 1.00 96.88 92 ALA A N 1
ATOM 728 C CA . ALA A 1 92 ? -18.886 -0.523 10.185 1.00 96.88 92 ALA A CA 1
ATOM 729 C C . ALA A 1 92 ? -20.104 -1.317 10.690 1.00 96.88 92 ALA A C 1
ATOM 731 O O . ALA A 1 92 ? -21.234 -0.870 10.517 1.00 96.88 92 ALA A O 1
ATOM 732 N N . ASN A 1 93 ? -19.884 -2.482 11.306 1.00 97.75 93 ASN A N 1
ATOM 733 C CA . ASN A 1 93 ? -20.946 -3.397 11.741 1.00 97.75 93 ASN A CA 1
ATOM 734 C C . ASN A 1 93 ? -21.090 -3.473 13.270 1.00 97.75 93 ASN A C 1
ATOM 736 O O . ASN A 1 93 ? -21.805 -4.342 13.772 1.00 97.75 93 ASN A O 1
ATOM 740 N N . GLY A 1 94 ? -20.400 -2.598 14.013 1.00 96.56 94 GLY A N 1
ATOM 741 C CA . GLY A 1 94 ? -20.454 -2.563 15.476 1.00 96.56 94 GLY A CA 1
ATOM 742 C C . GLY A 1 94 ? -20.020 -3.879 16.127 1.00 96.56 94 GLY A C 1
ATOM 743 O O . GLY A 1 94 ? -20.621 -4.305 17.107 1.00 96.56 94 GLY A O 1
ATOM 744 N N . GLN A 1 95 ? -19.022 -4.555 15.555 1.00 97.75 95 GLN A N 1
ATOM 745 C CA . GLN A 1 95 ? -18.538 -5.851 16.032 1.00 97.75 95 GLN A CA 1
ATOM 746 C C . GLN A 1 95 ? -17.251 -5.707 16.850 1.00 97.75 95 GLN A C 1
ATOM 748 O O . GLN A 1 95 ? -16.507 -4.741 16.696 1.00 97.75 95 GLN A O 1
ATOM 753 N N . GLN A 1 96 ? -16.977 -6.717 17.683 1.00 97.81 96 GLN A N 1
ATOM 754 C CA . GLN A 1 96 ? -15.744 -6.936 18.462 1.00 97.81 96 GLN A CA 1
ATOM 755 C C . GLN A 1 96 ? -15.398 -5.890 19.545 1.00 97.81 96 GLN A C 1
ATOM 757 O O . GLN A 1 96 ? -14.877 -6.285 20.586 1.00 97.81 96 GLN A O 1
ATOM 762 N N . PHE A 1 97 ? -15.723 -4.609 19.357 1.00 98.38 97 PHE A N 1
ATOM 763 C CA . PHE A 1 97 ? -15.414 -3.503 20.269 1.00 98.38 97 PHE A CA 1
ATOM 764 C C . PHE A 1 97 ? -16.593 -3.175 21.201 1.00 98.38 97 PHE A C 1
ATOM 766 O O . PHE A 1 97 ? -17.629 -2.690 20.747 1.00 98.38 97 PHE A O 1
ATOM 773 N N . TYR A 1 98 ? -16.432 -3.388 22.510 1.00 97.75 98 TYR A N 1
ATOM 774 C CA . TYR A 1 98 ? -17.501 -3.242 23.510 1.00 97.75 98 TYR A CA 1
ATOM 775 C C . TYR A 1 98 ? -17.106 -2.279 24.635 1.00 97.75 98 TYR A C 1
ATOM 777 O O . TYR A 1 98 ? -16.797 -2.707 25.744 1.00 97.75 98 TYR A O 1
ATOM 785 N N . HIS A 1 99 ? -17.117 -0.975 24.358 1.00 97.81 99 HIS A N 1
ATOM 786 C CA . HIS A 1 99 ? -16.853 0.078 25.346 1.00 97.81 99 HIS A CA 1
ATOM 787 C C . HIS A 1 99 ? -18.171 0.749 25.792 1.00 97.81 99 HIS A C 1
ATOM 789 O O . HIS A 1 99 ? -19.025 1.008 24.945 1.00 97.81 99 HIS A O 1
ATOM 795 N N . PRO A 1 100 ? -18.349 1.097 27.084 1.00 96.44 100 PRO A N 1
ATOM 796 C CA . PRO A 1 100 ? -19.624 1.600 27.617 1.00 96.44 100 PRO A CA 1
ATOM 797 C C . PRO A 1 100 ? -20.125 2.913 26.989 1.00 96.44 100 PRO A C 1
ATOM 799 O O . PRO A 1 100 ? -21.328 3.107 26.861 1.00 96.44 100 PRO A O 1
ATOM 802 N N . SER A 1 101 ? -19.224 3.823 26.606 1.00 96.12 101 SER A N 1
ATOM 803 C CA . SER A 1 101 ? -19.578 5.155 26.075 1.00 96.12 101 SER A CA 1
ATOM 804 C C . SER A 1 101 ? -18.889 5.556 24.762 1.00 96.12 101 SER A C 1
ATOM 806 O O . SER A 1 101 ? -19.048 6.686 24.309 1.00 96.12 101 SER A O 1
ATOM 808 N N . MET A 1 102 ? -18.114 4.659 24.144 1.00 97.69 102 MET A N 1
ATOM 809 C CA . MET A 1 102 ? -17.342 4.945 22.931 1.00 97.69 102 MET A CA 1
ATOM 810 C C . MET A 1 102 ? -17.640 3.855 21.912 1.00 97.69 102 MET A C 1
ATOM 812 O O . MET A 1 102 ? -17.439 2.677 22.169 1.00 97.69 102 MET A O 1
ATOM 816 N N . THR A 1 103 ? -18.120 4.236 20.740 1.00 98.50 103 THR A N 1
ATOM 817 C CA . THR A 1 103 ? -18.265 3.308 19.616 1.00 98.50 103 THR A CA 1
ATOM 818 C C . THR A 1 103 ? -16.910 3.049 18.969 1.00 98.50 103 THR A C 1
ATOM 820 O O . THR A 1 103 ? -16.003 3.883 19.042 1.00 98.50 103 THR A O 1
ATOM 823 N N . PHE A 1 104 ? -16.781 1.938 18.242 1.00 98.56 104 PHE A N 1
ATOM 824 C CA . PHE A 1 104 ? -15.545 1.680 17.508 1.00 98.56 104 PHE A CA 1
ATOM 825 C C . PHE A 1 104 ? -15.271 2.781 16.471 1.00 98.56 104 PHE A C 1
ATOM 827 O O . PHE A 1 104 ? -14.141 3.239 16.328 1.00 98.56 104 PHE A O 1
ATOM 834 N 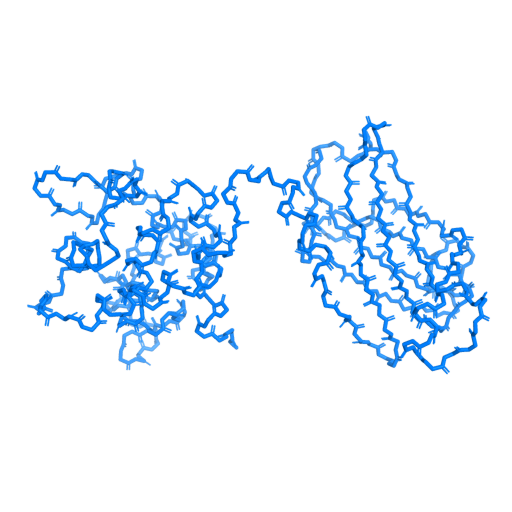N . LYS A 1 105 ? -16.314 3.316 15.818 1.00 98.31 105 LYS A N 1
ATOM 835 C CA . LYS A 1 105 ? -16.160 4.453 14.902 1.00 98.31 105 LYS A CA 1
ATOM 836 C C . LYS A 1 105 ? -15.596 5.686 15.612 1.00 98.31 105 LYS A C 1
ATOM 838 O O . LYS A 1 105 ? -14.670 6.292 15.082 1.00 98.31 105 LYS A O 1
ATOM 843 N N . GLN A 1 106 ? -16.085 6.030 16.805 1.00 98.56 106 GLN A N 1
ATOM 844 C CA . GLN A 1 106 ? -15.523 7.129 17.604 1.00 98.56 106 GLN A CA 1
ATOM 845 C C . GLN A 1 106 ? -14.066 6.870 17.999 1.00 98.56 106 GLN A C 1
ATOM 847 O O . GLN A 1 106 ? -13.261 7.796 17.940 1.00 98.56 106 GLN A O 1
ATOM 852 N N . PHE A 1 107 ? -13.702 5.625 18.325 1.00 98.75 107 PHE A N 1
ATOM 853 C CA . PHE A 1 107 ? -12.307 5.251 18.565 1.00 98.75 107 PHE A CA 1
ATOM 854 C C . PHE A 1 107 ? -11.421 5.577 17.351 1.00 98.75 107 PHE A C 1
ATOM 856 O O . PHE A 1 107 ? -10.402 6.243 17.520 1.00 98.75 107 PHE A O 1
ATOM 863 N N . THR A 1 108 ? -11.843 5.219 16.127 1.00 98.38 108 THR A N 1
ATOM 864 C CA . THR A 1 108 ? -11.066 5.501 14.894 1.00 98.38 108 THR A CA 1
ATOM 865 C C . THR A 1 108 ? -10.800 6.991 14.656 1.00 98.38 108 THR A C 1
ATOM 867 O O . THR A 1 108 ? -9.859 7.344 13.952 1.00 98.38 108 THR A O 1
ATOM 870 N N . GLN A 1 109 ? -11.646 7.862 15.215 1.00 97.88 109 GLN A N 1
ATOM 871 C CA . GLN A 1 109 ? -11.596 9.315 15.040 1.00 97.88 109 GLN A CA 1
ATOM 872 C C . GLN A 1 109 ? -10.986 10.038 16.253 1.00 97.88 109 GLN A C 1
ATOM 874 O O . GLN A 1 109 ? -10.848 11.261 16.247 1.00 97.88 109 GLN A O 1
ATOM 879 N N . SER A 1 110 ? -10.639 9.308 17.315 1.00 97.88 110 SER A N 1
ATOM 880 C CA . SER A 1 110 ? -10.189 9.901 18.570 1.00 97.88 110 SER A CA 1
ATOM 881 C C . SER A 1 110 ? -8.790 10.503 18.445 1.00 97.88 110 SER A C 1
ATOM 883 O O . SER A 1 110 ? -7.897 9.932 17.823 1.00 97.88 110 SER A O 1
ATOM 885 N N . LYS A 1 111 ? -8.592 11.653 19.092 1.00 96.38 111 LYS A N 1
ATOM 886 C CA . LYS A 1 111 ? -7.301 12.347 19.233 1.00 96.38 111 LYS A CA 1
ATOM 887 C C . LYS A 1 111 ? -6.736 12.263 20.655 1.00 96.38 111 LYS A C 1
ATOM 889 O O . LYS A 1 111 ? -5.834 13.012 21.015 1.00 96.38 111 LYS A O 1
ATOM 894 N N . GLN A 1 112 ? -7.276 11.359 21.476 1.00 98.31 112 GLN A N 1
ATOM 895 C CA . GLN A 1 112 ? -6.641 10.996 22.744 1.00 98.31 112 GLN A CA 1
ATOM 896 C C . GLN A 1 112 ? -5.251 10.401 22.485 1.00 98.31 112 GLN A C 1
ATOM 898 O O . GLN A 1 112 ? -4.953 9.962 21.375 1.00 98.31 112 GLN A O 1
ATOM 903 N N . SER A 1 113 ? -4.387 10.399 23.500 1.00 98.56 113 SER A N 1
ATOM 904 C CA . SER A 1 113 ? -3.013 9.932 23.324 1.00 98.56 113 SER A CA 1
ATOM 905 C C . SER A 1 113 ? -2.956 8.468 22.847 1.00 98.56 113 SER A C 1
ATOM 907 O O . SER A 1 113 ? -3.842 7.675 23.188 1.00 98.56 113 SER A O 1
ATOM 909 N N . PRO 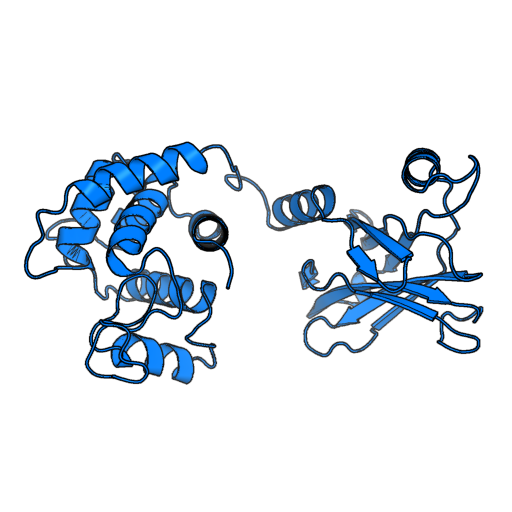A 1 114 ? -1.906 8.080 22.092 1.00 98.56 114 PRO A N 1
ATOM 910 C CA . PRO A 1 114 ? -1.673 6.689 21.710 1.00 98.56 114 PRO A CA 1
ATOM 911 C C . PRO A 1 114 ? -1.730 5.717 22.893 1.00 98.56 114 PRO A C 1
ATOM 913 O O . PRO A 1 114 ? -2.277 4.631 22.753 1.00 98.56 114 PRO A O 1
ATOM 916 N N . GLU A 1 115 ? -1.215 6.110 24.059 1.00 98.50 115 GLU A N 1
ATOM 917 C CA . GLU A 1 115 ? -1.250 5.314 25.287 1.00 98.50 115 GLU A CA 1
ATOM 918 C C . GLU A 1 115 ? -2.684 5.072 25.763 1.00 98.50 115 GLU A C 1
ATOM 920 O O . GLU A 1 115 ? -3.073 3.927 25.988 1.00 98.50 115 GLU A O 1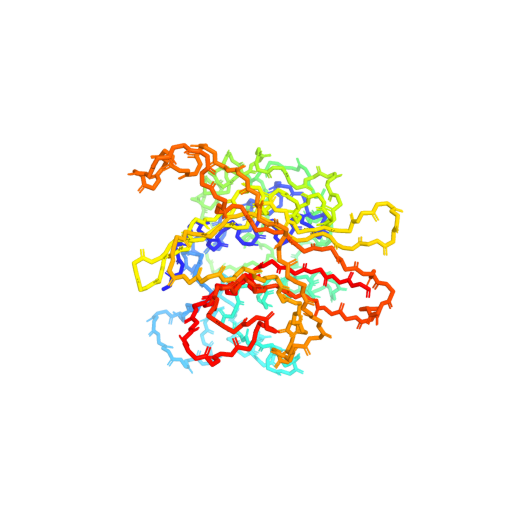
ATOM 925 N N . THR A 1 116 ? -3.493 6.131 25.862 1.00 98.69 116 THR A N 1
ATOM 926 C CA . THR A 1 116 ? -4.891 6.024 26.299 1.00 98.69 116 THR A CA 1
ATOM 927 C C . THR A 1 116 ? -5.709 5.182 25.327 1.00 98.69 116 THR A C 1
ATOM 929 O O . THR A 1 116 ? -6.506 4.343 25.743 1.00 98.69 116 THR A O 1
ATOM 932 N N . LEU A 1 117 ? -5.503 5.362 24.022 1.00 98.88 117 LEU A N 1
ATOM 933 C CA . LEU A 1 117 ? -6.196 4.563 23.016 1.00 98.88 117 LEU A CA 1
ATOM 934 C C . LEU A 1 117 ? -5.712 3.109 23.000 1.00 98.88 117 LEU A C 1
ATOM 936 O O . LEU A 1 117 ? -6.529 2.212 22.811 1.00 98.88 117 LEU A O 1
ATOM 940 N N . ALA A 1 118 ? -4.429 2.841 23.251 1.00 98.88 118 ALA A N 1
ATOM 941 C CA . ALA A 1 118 ? -3.925 1.473 23.360 1.00 98.88 118 ALA A CA 1
ATOM 942 C C . ALA A 1 118 ? -4.558 0.741 24.548 1.00 98.88 118 ALA A C 1
ATOM 944 O O . ALA A 1 118 ? -4.942 -0.419 24.403 1.00 98.88 118 ALA A O 1
ATOM 945 N N . GLU A 1 119 ? -4.719 1.439 25.676 1.00 98.62 119 GLU A N 1
ATOM 946 C CA . GLU A 1 119 ? -5.401 0.940 26.871 1.00 98.62 119 GLU A CA 1
ATOM 947 C C . GLU A 1 119 ? -6.892 0.668 26.621 1.00 98.62 119 GLU A C 1
ATOM 949 O O . GLU A 1 119 ? -7.433 -0.358 27.032 1.00 98.62 119 GLU A O 1
ATOM 954 N N . ILE A 1 120 ? -7.569 1.567 25.904 1.00 98.62 120 ILE A N 1
ATOM 955 C CA . ILE A 1 120 ? -8.959 1.356 25.484 1.00 98.62 120 ILE A CA 1
ATOM 956 C C . ILE A 1 120 ? -9.058 0.121 24.579 1.00 98.62 120 ILE A C 1
ATOM 958 O O . ILE A 1 120 ? -9.938 -0.718 24.767 1.00 98.62 120 ILE A O 1
ATOM 962 N N . PHE A 1 121 ? -8.151 -0.027 23.615 1.00 98.75 121 PHE A N 1
ATOM 963 C CA . PHE A 1 121 ? -8.203 -1.133 22.667 1.00 98.75 121 PHE A CA 1
ATOM 964 C C . PHE A 1 121 ? -7.988 -2.493 23.348 1.00 98.75 121 PHE A C 1
ATOM 966 O O . PHE A 1 121 ? -8.806 -3.390 23.149 1.00 98.75 121 PHE A O 1
ATOM 973 N N . ILE A 1 122 ? -6.990 -2.638 24.235 1.00 98.50 122 ILE A N 1
ATOM 974 C CA . ILE A 1 122 ? -6.818 -3.895 24.986 1.00 98.50 122 ILE A CA 1
ATOM 975 C C . ILE A 1 122 ? -8.050 -4.213 25.843 1.00 98.50 122 ILE A C 1
ATOM 977 O O . ILE A 1 122 ? -8.495 -5.358 25.891 1.00 98.50 122 ILE A O 1
ATOM 981 N N . ARG A 1 123 ? -8.644 -3.214 26.506 1.00 98.31 123 ARG A N 1
ATOM 982 C CA . ARG A 1 123 ? -9.772 -3.438 27.423 1.00 98.31 123 ARG A CA 1
ATOM 983 C C . ARG A 1 123 ? -11.084 -3.762 26.734 1.00 98.31 123 ARG A C 1
ATOM 985 O O . ARG A 1 123 ? -11.906 -4.440 27.340 1.00 98.31 123 ARG A O 1
ATOM 992 N N . TYR A 1 124 ? -11.308 -3.253 25.527 1.00 98.50 124 TYR A N 1
ATOM 993 C CA . TYR A 1 124 ? -12.642 -3.271 24.924 1.00 98.50 124 TYR A CA 1
ATOM 994 C C . TYR A 1 124 ? -12.702 -3.921 23.541 1.00 98.50 124 TYR A C 1
ATOM 996 O O . TYR A 1 124 ? -13.789 -4.340 23.146 1.00 98.50 124 TYR A O 1
ATOM 1004 N N . TYR A 1 125 ? -11.573 -4.065 22.843 1.00 98.62 125 TYR A N 1
ATOM 1005 C CA . TYR A 1 125 ? -11.461 -4.874 21.628 1.00 98.62 125 TYR A CA 1
ATOM 1006 C C . TYR A 1 125 ? -10.865 -6.252 21.936 1.00 98.62 125 TYR A C 1
ATOM 1008 O O . TYR A 1 125 ? -11.558 -7.256 21.756 1.00 98.62 125 TYR A O 1
ATOM 1016 N N . GLU A 1 126 ? -9.625 -6.294 22.443 1.00 98.06 126 GLU A N 1
ATOM 1017 C CA . GLU A 1 126 ? -8.886 -7.550 22.671 1.00 98.06 126 GLU A CA 1
ATOM 1018 C C . GLU A 1 126 ? -9.508 -8.365 23.807 1.00 98.06 126 GLU A C 1
ATOM 1020 O O . GLU A 1 126 ? -9.792 -9.550 23.659 1.00 98.06 126 GLU A O 1
ATOM 1025 N N . ARG A 1 127 ? -9.789 -7.704 24.939 1.00 97.38 127 ARG A N 1
ATOM 1026 C CA . ARG A 1 127 ? -10.370 -8.302 26.154 1.00 97.38 127 ARG A CA 1
ATOM 1027 C C . ARG A 1 127 ? -9.669 -9.605 26.580 1.00 97.38 127 ARG A C 1
ATOM 1029 O O . ARG A 1 127 ? -10.345 -10.614 26.800 1.00 97.38 127 ARG A O 1
ATOM 1036 N N . PRO A 1 128 ? -8.330 -9.603 26.727 1.00 95.62 128 PRO A N 1
ATOM 1037 C CA . PRO A 1 128 ? -7.619 -10.773 27.215 1.00 95.62 128 PRO A CA 1
ATOM 1038 C C . PRO A 1 128 ? -7.969 -11.033 28.685 1.00 95.62 128 PRO A C 1
ATOM 1040 O O . PRO A 1 128 ? -8.416 -10.137 29.404 1.00 95.62 128 PRO A O 1
ATOM 1043 N N . ALA A 1 129 ? -7.667 -12.241 29.167 1.00 94.69 129 ALA A N 1
ATOM 1044 C CA . ALA A 1 129 ? -7.841 -12.593 30.579 1.00 94.69 129 ALA A CA 1
ATOM 1045 C C . ALA A 1 129 ? -7.096 -11.632 31.529 1.00 94.69 129 ALA A C 1
ATOM 1047 O O . ALA A 1 129 ? -7.593 -11.319 32.609 1.00 94.69 129 ALA A O 1
ATOM 1048 N N . ASN A 1 130 ? -5.924 -11.131 31.114 1.00 94.88 130 ASN A N 1
ATOM 1049 C CA . ASN A 1 130 ? -5.187 -10.091 31.829 1.00 94.88 130 ASN A CA 1
ATOM 1050 C C . ASN A 1 130 ? -5.096 -8.803 30.988 1.00 94.88 130 ASN A C 1
ATOM 1052 O O . ASN A 1 130 ? -4.237 -8.721 30.103 1.00 94.88 130 ASN A O 1
ATOM 1056 N N . PRO A 1 131 ? -5.925 -7.781 31.270 1.00 92.81 131 PRO A N 1
ATOM 1057 C CA . PRO A 1 131 ? -5.882 -6.508 30.555 1.00 92.81 131 PRO A CA 1
ATOM 1058 C C . PRO A 1 131 ? -4.754 -5.571 31.019 1.00 92.81 131 PRO A C 1
ATOM 1060 O O . PRO A 1 131 ? -4.507 -4.566 30.362 1.00 92.81 131 PRO A O 1
ATOM 1063 N N . ASN A 1 132 ? -4.059 -5.852 32.129 1.00 95.94 132 ASN A N 1
ATOM 1064 C CA . ASN A 1 132 ? -2.989 -4.986 32.631 1.00 95.94 132 ASN A CA 1
ATOM 1065 C C . ASN A 1 132 ? -1.667 -5.252 31.888 1.00 95.94 132 ASN A C 1
ATOM 1067 O O . ASN A 1 132 ? -0.785 -5.949 32.392 1.00 95.94 132 ASN A O 1
ATOM 1071 N N . GLN A 1 133 ? -1.544 -4.713 30.671 1.00 96.38 133 GLN A N 1
ATOM 1072 C CA . GLN A 1 133 ? -0.372 -4.883 29.800 1.00 96.38 133 GLN A CA 1
ATOM 1073 C C . GLN A 1 133 ? 0.180 -3.524 29.320 1.00 96.38 133 GLN A C 1
ATOM 1075 O O . GLN A 1 133 ? 0.086 -3.195 28.133 1.00 96.38 133 GLN A O 1
ATOM 1080 N N . PRO A 1 134 ? 0.795 -2.722 30.211 1.00 96.44 134 PRO A N 1
ATOM 1081 C CA . PRO A 1 134 ? 1.212 -1.349 29.900 1.00 96.44 134 PRO A CA 1
ATOM 1082 C C . PRO A 1 134 ? 2.260 -1.247 28.780 1.00 96.44 134 PRO A C 1
ATOM 1084 O O . PRO A 1 134 ? 2.375 -0.202 28.143 1.00 96.44 134 PRO A O 1
ATOM 1087 N N . ALA A 1 135 ? 2.981 -2.330 28.464 1.00 97.44 135 ALA A N 1
ATOM 1088 C CA . ALA A 1 135 ? 3.916 -2.373 27.335 1.00 97.44 135 ALA A CA 1
ATOM 1089 C C . ALA A 1 135 ? 3.266 -1.942 26.006 1.00 97.44 135 ALA A C 1
ATOM 1091 O O . ALA A 1 135 ? 3.906 -1.266 25.199 1.00 97.44 135 ALA A O 1
ATOM 1092 N N . ARG A 1 136 ? 1.977 -2.246 25.810 1.00 98.56 136 ARG A N 1
ATOM 1093 C CA . ARG A 1 136 ? 1.215 -1.884 24.603 1.00 98.56 136 ARG A CA 1
ATOM 1094 C C . ARG A 1 136 ? 1.055 -0.378 24.437 1.00 98.56 136 ARG A C 1
ATOM 1096 O O . ARG A 1 136 ? 1.056 0.127 23.317 1.00 98.56 136 ARG A O 1
ATOM 1103 N N . GLN A 1 137 ? 0.983 0.354 25.546 1.00 98.56 137 GLN A N 1
ATOM 1104 C CA . GLN A 1 137 ? 0.924 1.814 25.562 1.00 98.56 137 GLN A CA 1
ATOM 1105 C C . GLN A 1 137 ? 2.265 2.403 25.095 1.00 98.56 137 GLN A C 1
ATOM 1107 O O . GLN A 1 137 ? 2.301 3.265 24.215 1.00 98.56 137 GLN A O 1
ATOM 1112 N N . THR A 1 138 ? 3.384 1.879 25.612 1.00 97.19 138 THR A N 1
ATOM 1113 C CA . THR A 1 138 ? 4.737 2.270 25.180 1.00 97.19 138 THR A CA 1
ATOM 1114 C C . THR A 1 138 ? 4.972 1.954 23.702 1.00 97.19 138 THR A C 1
ATOM 1116 O O . THR A 1 138 ? 5.502 2.785 22.963 1.00 97.19 138 THR A O 1
ATOM 1119 N N . GLN A 1 139 ? 4.536 0.781 23.246 1.00 98.50 139 GLN A N 1
ATOM 1120 C CA . GLN A 1 139 ? 4.613 0.371 21.844 1.00 98.50 139 GLN A CA 1
ATOM 1121 C C . GLN A 1 139 ? 3.759 1.272 20.942 1.00 98.50 139 GLN A C 1
ATOM 1123 O O . GLN A 1 139 ? 4.222 1.709 19.889 1.00 98.50 139 GLN A O 1
ATOM 1128 N N . ALA A 1 140 ? 2.552 1.644 21.371 1.00 98.69 140 ALA A N 1
ATOM 1129 C CA . ALA A 1 140 ? 1.726 2.598 20.639 1.00 98.69 140 ALA A CA 1
ATOM 1130 C C . ALA A 1 140 ? 2.422 3.959 20.496 1.00 98.69 140 ALA A C 1
ATOM 1132 O O . ALA A 1 140 ? 2.483 4.517 19.399 1.00 98.69 140 ALA A O 1
ATOM 1133 N N . ARG A 1 141 ? 3.034 4.479 21.569 1.00 98.31 141 ARG A N 1
ATOM 1134 C CA . ARG A 1 141 ? 3.835 5.710 21.489 1.00 98.31 141 ARG A CA 1
ATOM 1135 C C . ARG A 1 141 ? 5.011 5.577 20.522 1.00 98.31 141 ARG A C 1
ATOM 1137 O O . ARG A 1 141 ? 5.289 6.522 19.777 1.00 98.31 141 ARG A O 1
ATOM 1144 N N . TYR A 1 142 ? 5.691 4.431 20.523 1.00 96.25 142 TYR A N 1
ATOM 1145 C CA . TYR A 1 142 ? 6.781 4.147 19.592 1.00 96.25 142 TYR A CA 1
ATOM 1146 C C . TYR A 1 142 ? 6.312 4.258 18.135 1.00 96.25 142 TYR A C 1
ATOM 1148 O O . TYR A 1 142 ? 6.876 5.049 17.375 1.00 96.25 142 TYR A O 1
ATOM 1156 N N . TRP A 1 143 ? 5.239 3.554 17.760 1.00 97.50 143 TRP A N 1
ATOM 1157 C CA . TRP A 1 143 ? 4.710 3.584 16.391 1.00 97.50 143 TRP A CA 1
ATOM 1158 C C . TRP A 1 143 ? 4.186 4.964 15.991 1.00 97.50 143 TRP A C 1
ATOM 1160 O O . TRP A 1 143 ? 4.452 5.413 14.876 1.00 97.50 143 TRP A O 1
ATOM 1170 N N . TYR A 1 144 ? 3.547 5.686 16.918 1.00 96.50 144 TYR A N 1
ATOM 1171 C CA . TYR A 1 144 ? 3.143 7.071 16.685 1.00 96.50 144 TYR A CA 1
ATOM 1172 C C . TYR A 1 144 ? 4.343 7.945 16.329 1.00 96.50 144 TYR A C 1
ATOM 1174 O O . TYR A 1 144 ? 4.344 8.621 15.306 1.00 96.50 144 TYR A O 1
ATOM 1182 N N . ASN A 1 145 ? 5.397 7.931 17.147 1.00 91.19 145 ASN A N 1
ATOM 1183 C CA . ASN A 1 145 ? 6.583 8.746 16.891 1.00 91.19 145 ASN A CA 1
ATOM 1184 C C . ASN A 1 145 ? 7.278 8.370 15.584 1.00 91.19 145 ASN A C 1
ATOM 1186 O O . ASN A 1 145 ? 7.789 9.259 14.903 1.00 91.19 145 ASN A O 1
ATOM 1190 N N . LYS A 1 146 ? 7.253 7.085 15.231 1.00 92.38 146 LYS A N 1
ATOM 1191 C CA . LYS A 1 146 ? 7.859 6.566 14.011 1.00 92.38 146 LYS A CA 1
ATOM 1192 C C . LYS A 1 146 ? 7.142 7.029 12.745 1.00 92.38 146 LYS A C 1
ATOM 1194 O O . LYS A 1 146 ? 7.804 7.403 11.783 1.00 92.38 146 LYS A O 1
ATOM 1199 N N . PHE A 1 147 ? 5.809 7.040 12.747 1.00 90.81 147 PHE A N 1
ATOM 1200 C CA . PHE A 1 147 ? 5.026 7.259 11.528 1.00 90.81 147 PHE A CA 1
ATOM 1201 C C . PHE A 1 147 ? 4.215 8.564 11.497 1.00 90.81 147 PHE A C 1
ATOM 1203 O O . PHE A 1 147 ? 3.728 8.943 10.434 1.00 90.81 147 PHE A O 1
ATOM 1210 N N . LYS A 1 148 ? 4.108 9.335 12.591 1.00 85.44 148 LYS A N 1
ATOM 1211 C CA . LYS A 1 148 ? 3.320 10.593 12.628 1.00 85.44 148 LYS A CA 1
ATOM 1212 C C . LYS A 1 148 ? 3.699 11.613 11.549 1.00 85.44 148 LYS A C 1
ATOM 1214 O O . LYS A 1 148 ? 2.844 12.389 11.120 1.00 85.44 148 LYS A O 1
ATOM 1219 N N . ASN A 1 149 ? 4.960 11.584 11.115 1.00 78.12 149 ASN A N 1
ATOM 1220 C CA . ASN A 1 149 ? 5.514 12.450 10.075 1.00 78.12 149 ASN A CA 1
ATOM 1221 C C . ASN A 1 149 ? 5.557 11.776 8.694 1.00 78.12 149 ASN A C 1
ATOM 1223 O O . ASN A 1 149 ? 5.854 12.446 7.712 1.00 78.12 149 ASN A O 1
ATOM 1227 N N . SER A 1 150 ? 5.245 10.478 8.594 1.00 68.88 150 SER A N 1
ATOM 1228 C CA . SER A 1 150 ? 4.936 9.856 7.304 1.00 68.88 150 SER A CA 1
ATOM 1229 C C . SER A 1 150 ? 3.528 10.301 6.902 1.00 68.88 150 SER A C 1
ATOM 1231 O O . SER A 1 150 ? 2.526 9.730 7.327 1.00 68.88 150 SER A O 1
ATOM 1233 N N . SER A 1 151 ? 3.434 11.442 6.222 1.00 53.16 151 SER A N 1
ATOM 1234 C CA . SER A 1 151 ? 2.169 12.115 5.930 1.00 53.16 151 SER A CA 1
ATOM 1235 C C . SER A 1 151 ? 1.541 11.626 4.623 1.00 53.16 151 SER A C 1
ATOM 1237 O O . SER A 1 151 ? 1.995 11.976 3.538 1.00 53.16 151 SER A O 1
ATOM 1239 N N . THR A 1 152 ? 0.439 10.883 4.747 1.00 52.78 152 THR A N 1
ATOM 1240 C CA . THR A 1 152 ? -0.632 10.740 3.738 1.00 52.78 152 THR A CA 1
ATOM 1241 C C . THR A 1 152 ? -1.846 11.634 4.050 1.00 52.78 152 THR A C 1
ATOM 1243 O O . THR A 1 152 ? -2.775 11.717 3.253 1.00 52.78 152 THR A O 1
ATOM 1246 N N . GLU A 1 153 ? -1.859 12.335 5.194 1.00 41.97 153 GLU A N 1
ATOM 1247 C CA . GLU A 1 153 ? -2.935 13.269 5.569 1.00 41.97 153 GLU A CA 1
ATOM 1248 C C . GLU A 1 153 ? -3.034 14.424 4.556 1.00 41.97 153 GLU A C 1
ATOM 1250 O O . GLU A 1 153 ? -2.073 15.165 4.360 1.00 41.97 153 GLU A O 1
ATOM 1255 N N . GLY A 1 154 ? -4.205 14.568 3.926 1.00 51.16 154 GLY A N 1
ATOM 1256 C CA . GLY A 1 154 ? -4.507 15.631 2.960 1.00 51.16 154 GLY A CA 1
ATOM 1257 C C . GLY A 1 154 ? -4.089 15.348 1.514 1.00 51.16 154 GLY A C 1
ATOM 1258 O O . GLY A 1 154 ? -4.425 16.143 0.644 1.00 51.16 154 GLY A O 1
ATOM 1259 N N . LYS A 1 155 ? -3.409 14.225 1.248 1.00 54.72 155 LYS A N 1
ATOM 1260 C CA . LYS A 1 155 ? -2.975 13.840 -0.099 1.00 54.72 155 LYS A CA 1
ATOM 1261 C C . LYS A 1 155 ? -4.043 13.007 -0.799 1.00 54.72 155 LYS A C 1
ATOM 1263 O O . LYS A 1 155 ? -4.543 12.016 -0.267 1.00 54.72 155 LYS A O 1
ATOM 1268 N N . THR A 1 156 ? -4.385 13.404 -2.012 1.00 70.25 156 THR A N 1
ATOM 1269 C CA . THR A 1 156 ? -5.182 12.627 -2.957 1.00 70.25 156 THR A CA 1
ATOM 1270 C C . THR A 1 156 ? -4.496 11.288 -3.271 1.00 70.25 156 THR A C 1
ATOM 1272 O O . THR A 1 156 ? -3.273 11.170 -3.154 1.00 70.25 156 THR A O 1
ATOM 1275 N N . PRO A 1 157 ? -5.242 10.263 -3.728 1.00 70.50 157 PRO A N 1
ATOM 1276 C CA . PRO A 1 157 ? -4.643 9.014 -4.203 1.00 70.50 157 PRO A CA 1
ATOM 1277 C C . PRO A 1 157 ? -3.553 9.227 -5.263 1.00 70.50 157 PRO A C 1
ATOM 1279 O O . PRO A 1 157 ? -2.575 8.486 -5.283 1.00 70.50 157 PRO A O 1
ATOM 1282 N N . GLN A 1 158 ? -3.691 10.267 -6.096 1.00 76.56 158 GLN A N 1
ATOM 1283 C CA . GLN A 1 158 ? -2.684 10.639 -7.087 1.00 76.56 158 GLN A CA 1
ATOM 1284 C C . GLN A 1 158 ? -1.397 11.161 -6.438 1.00 76.56 158 GLN A C 1
ATOM 1286 O O . GLN A 1 158 ? -0.315 10.802 -6.876 1.00 76.56 158 GLN A O 1
ATOM 1291 N N . GLU A 1 159 ? -1.484 11.964 -5.378 1.00 73.81 159 GLU A N 1
ATOM 1292 C CA . GLU A 1 159 ? -0.298 12.464 -4.671 1.00 73.81 159 GLU A CA 1
ATOM 1293 C C . GLU A 1 159 ? 0.441 11.341 -3.934 1.00 73.81 159 GLU A C 1
ATOM 1295 O O . GLU A 1 159 ? 1.667 11.282 -3.974 1.00 73.81 159 GLU A O 1
ATOM 1300 N N . ILE A 1 160 ? -0.291 10.399 -3.328 1.00 72.75 160 ILE A N 1
ATOM 1301 C CA . ILE A 1 160 ? 0.311 9.196 -2.729 1.00 72.75 160 ILE A CA 1
ATOM 1302 C C . ILE A 1 160 ? 1.018 8.365 -3.807 1.00 72.75 160 ILE A C 1
ATOM 1304 O O . ILE A 1 160 ? 2.138 7.896 -3.601 1.00 72.75 160 ILE A O 1
ATOM 1308 N N . HIS A 1 161 ? 0.371 8.195 -4.961 1.00 82.38 161 HIS A N 1
ATOM 1309 C CA . HIS A 1 161 ? 0.937 7.483 -6.099 1.00 82.38 161 HIS A CA 1
ATOM 1310 C C . HIS A 1 161 ? 2.216 8.159 -6.619 1.00 82.38 161 HIS A C 1
ATOM 1312 O O . HIS A 1 161 ? 3.241 7.498 -6.785 1.00 82.38 161 HIS A O 1
ATOM 1318 N N . ASP A 1 162 ? 2.184 9.474 -6.828 1.00 82.75 162 ASP A N 1
ATOM 1319 C CA . ASP A 1 162 ? 3.315 10.246 -7.345 1.00 82.75 162 ASP A CA 1
ATOM 1320 C C . ASP A 1 162 ? 4.516 10.210 -6.385 1.00 82.75 162 ASP A C 1
ATOM 1322 O O . ASP A 1 162 ? 5.659 10.084 -6.828 1.00 82.75 162 ASP A O 1
ATOM 1326 N N . GLU A 1 163 ? 4.280 10.236 -5.072 1.00 80.38 163 GLU A N 1
ATOM 1327 C CA . GLU A 1 163 ? 5.340 10.080 -4.068 1.00 80.38 163 GLU A CA 1
ATOM 1328 C C . GLU A 1 163 ? 5.931 8.668 -4.040 1.00 80.38 163 GLU A C 1
ATOM 1330 O O . GLU A 1 163 ? 7.151 8.501 -3.924 1.00 80.38 163 GLU A O 1
ATOM 1335 N N . ALA A 1 164 ? 5.090 7.643 -4.181 1.00 79.75 164 ALA A N 1
ATOM 1336 C CA . ALA A 1 164 ? 5.536 6.256 -4.269 1.00 79.75 164 ALA A CA 1
ATOM 1337 C C . ALA A 1 164 ? 6.399 6.028 -5.526 1.00 79.75 164 ALA A C 1
ATOM 1339 O O . ALA A 1 164 ? 7.431 5.361 -5.465 1.00 79.75 164 ALA A O 1
ATOM 1340 N N . ILE A 1 165 ? 6.033 6.662 -6.644 1.00 89.88 165 ILE A N 1
ATOM 1341 C CA . ILE A 1 165 ? 6.822 6.668 -7.879 1.00 89.88 165 ILE A CA 1
ATOM 1342 C C . ILE A 1 165 ? 8.157 7.402 -7.690 1.00 89.88 165 ILE A C 1
ATOM 1344 O O . ILE A 1 165 ? 9.205 6.862 -8.048 1.00 89.88 165 ILE A O 1
ATOM 1348 N N . ALA A 1 166 ? 8.154 8.601 -7.097 1.00 82.44 166 ALA A N 1
ATOM 1349 C CA . ALA A 1 166 ? 9.378 9.373 -6.863 1.00 82.44 166 ALA A CA 1
ATOM 1350 C C . ALA A 1 166 ? 10.386 8.614 -5.975 1.00 82.44 166 ALA A C 1
ATOM 1352 O O . ALA A 1 166 ? 11.603 8.693 -6.173 1.00 82.44 166 ALA A O 1
ATOM 1353 N N . SER A 1 167 ? 9.869 7.832 -5.024 1.00 80.69 167 SER A N 1
ATOM 1354 C CA . SER A 1 167 ? 10.645 7.007 -4.094 1.00 80.69 167 SER A CA 1
ATOM 1355 C C . SER A 1 167 ? 10.891 5.570 -4.571 1.00 80.69 167 SER A C 1
ATOM 1357 O O . SER A 1 167 ? 11.414 4.761 -3.802 1.00 80.69 167 SER A O 1
ATOM 1359 N N . SER A 1 168 ? 10.569 5.237 -5.827 1.00 88.88 168 SER A N 1
ATOM 1360 C CA . SER A 1 168 ? 10.706 3.869 -6.330 1.00 88.88 168 SER A CA 1
ATOM 1361 C C . SER A 1 168 ? 12.144 3.336 -6.204 1.00 88.88 168 SER A C 1
ATOM 1363 O O . SER A 1 168 ? 13.140 4.056 -6.366 1.00 88.88 168 SER A O 1
ATOM 1365 N N . ALA A 1 169 ? 12.259 2.043 -5.900 1.00 90.50 169 ALA A N 1
ATOM 1366 C CA . ALA A 1 169 ? 13.545 1.365 -5.833 1.00 90.50 169 ALA A CA 1
ATOM 1367 C C . ALA A 1 169 ? 14.093 1.072 -7.240 1.00 90.50 169 ALA A C 1
ATOM 1369 O O . ALA A 1 169 ? 13.339 0.830 -8.184 1.00 90.50 169 ALA A O 1
ATOM 1370 N N . ILE A 1 170 ? 15.421 1.026 -7.367 1.00 95.19 170 ILE A N 1
ATOM 1371 C CA . ILE A 1 170 ? 16.079 0.526 -8.579 1.00 95.19 170 ILE A CA 1
ATOM 1372 C C . ILE A 1 170 ? 15.864 -0.989 -8.653 1.00 95.19 170 ILE A C 1
ATOM 1374 O O . ILE A 1 170 ? 16.245 -1.722 -7.738 1.00 95.19 170 ILE A O 1
ATOM 1378 N N . LYS A 1 171 ? 15.281 -1.471 -9.753 1.00 97.31 171 LYS A N 1
ATOM 1379 C CA . LYS A 1 171 ? 15.190 -2.902 -10.059 1.00 97.31 171 LYS A CA 1
ATOM 1380 C C . LYS A 1 171 ? 16.430 -3.341 -10.823 1.00 97.31 171 LYS A C 1
ATOM 1382 O O . LYS A 1 171 ? 16.899 -2.620 -11.697 1.00 97.31 171 LYS A O 1
ATOM 1387 N N . THR A 1 172 ? 16.922 -4.542 -10.523 1.00 96.06 172 THR A N 1
ATOM 1388 C CA . THR A 1 172 ? 18.066 -5.156 -11.212 1.00 96.06 172 THR A CA 1
ATOM 1389 C C . THR A 1 172 ? 17.675 -6.539 -11.727 1.00 96.06 172 THR A C 1
ATOM 1391 O O . THR A 1 172 ? 17.093 -7.329 -10.987 1.00 96.06 172 THR A O 1
ATOM 1394 N N . SER A 1 173 ? 17.984 -6.842 -12.985 1.00 93.56 173 SER A N 1
ATOM 1395 C CA . SER A 1 173 ? 17.787 -8.164 -13.591 1.00 93.56 173 SER A CA 1
ATOM 1396 C C . SER A 1 173 ? 18.772 -8.348 -14.742 1.00 93.56 173 SER A C 1
ATOM 1398 O O . SER A 1 173 ? 18.952 -7.430 -15.536 1.00 93.56 173 SER A O 1
ATOM 1400 N N . ASN A 1 174 ? 19.432 -9.509 -14.817 1.00 91.88 174 ASN A N 1
ATOM 1401 C CA . ASN A 1 174 ? 20.415 -9.838 -15.861 1.00 91.88 174 ASN A CA 1
ATOM 1402 C C . ASN A 1 174 ? 21.500 -8.760 -16.069 1.00 91.88 174 ASN A C 1
ATOM 1404 O O . ASN A 1 174 ? 21.879 -8.455 -17.195 1.00 91.88 174 ASN A O 1
ATOM 1408 N N . GLY A 1 175 ? 21.967 -8.138 -14.980 1.00 89.69 175 GLY A N 1
ATOM 1409 C CA . GLY A 1 175 ? 22.962 -7.058 -15.027 1.00 89.69 175 GLY A CA 1
ATOM 1410 C C . GLY A 1 175 ? 22.435 -5.711 -15.539 1.00 89.69 175 GLY A C 1
ATOM 1411 O O . GLY A 1 175 ? 23.186 -4.743 -15.574 1.00 89.69 175 GLY A O 1
ATOM 1412 N N . VAL A 1 176 ? 21.152 -5.620 -15.895 1.00 95.19 176 VAL A N 1
ATOM 1413 C CA . VAL A 1 176 ? 20.486 -4.375 -16.287 1.00 95.19 176 VAL A CA 1
ATOM 1414 C C . VAL A 1 176 ? 19.766 -3.789 -15.079 1.00 95.19 176 VAL A C 1
ATOM 1416 O O . VAL A 1 176 ? 19.198 -4.519 -14.264 1.00 95.19 176 VAL A O 1
ATOM 1419 N N . GLN A 1 177 ? 19.768 -2.462 -14.981 1.00 97.62 177 GLN A N 1
ATOM 1420 C CA . GLN A 1 177 ? 19.031 -1.716 -13.968 1.00 97.62 177 GLN A CA 1
ATOM 1421 C C . GLN A 1 177 ? 17.943 -0.852 -14.600 1.00 97.62 177 GLN A C 1
ATOM 1423 O O . GLN A 1 177 ? 18.118 -0.330 -15.705 1.00 97.62 177 GLN A O 1
ATOM 1428 N N . ALA A 1 178 ? 16.829 -0.684 -13.893 1.00 97.88 178 ALA A N 1
ATOM 1429 C CA . ALA A 1 178 ? 15.756 0.216 -14.290 1.00 97.88 178 ALA A CA 1
ATOM 1430 C C . ALA A 1 178 ? 15.072 0.843 -13.077 1.00 97.88 178 ALA A C 1
ATOM 1432 O O . ALA A 1 178 ? 14.951 0.220 -12.019 1.00 97.88 178 ALA A O 1
ATOM 1433 N N . LYS A 1 179 ? 14.564 2.061 -13.257 1.00 97.69 179 LYS A N 1
ATOM 1434 C CA . LYS A 1 179 ? 13.781 2.779 -12.252 1.00 97.69 179 LYS A CA 1
ATOM 1435 C C . LYS A 1 179 ? 12.675 3.583 -12.924 1.00 97.69 179 LYS A C 1
ATOM 1437 O O . LYS A 1 179 ? 12.919 4.251 -13.929 1.00 97.69 179 LYS A O 1
ATOM 1442 N N . ILE A 1 180 ? 11.476 3.532 -12.352 1.00 98.00 180 ILE A N 1
ATOM 1443 C CA . ILE A 1 180 ? 10.346 4.377 -12.742 1.00 98.00 180 ILE A CA 1
ATOM 1444 C C . ILE A 1 180 ? 10.362 5.674 -11.933 1.00 98.00 180 ILE A C 1
ATOM 1446 O O . ILE A 1 180 ? 10.611 5.661 -10.736 1.00 98.00 180 ILE A O 1
ATOM 1450 N N . GLU A 1 181 ? 10.121 6.805 -12.576 1.00 95.81 181 GLU A N 1
ATOM 1451 C CA . GLU A 1 181 ? 10.183 8.123 -11.924 1.00 95.81 181 GLU A CA 1
ATOM 1452 C C . GLU A 1 181 ? 8.948 8.972 -12.226 1.00 95.81 181 GLU A C 1
ATOM 1454 O O . GLU A 1 181 ? 8.688 9.963 -11.552 1.00 95.81 181 GLU A O 1
ATOM 1459 N N . ILE A 1 182 ? 8.171 8.584 -13.238 1.00 94.75 182 ILE A N 1
ATOM 1460 C CA . ILE A 1 182 ? 6.924 9.228 -13.623 1.00 94.75 182 ILE A CA 1
ATOM 1461 C C . ILE A 1 182 ? 5.934 8.125 -13.979 1.00 94.75 182 ILE A C 1
ATOM 1463 O O . ILE A 1 182 ? 6.228 7.279 -14.819 1.00 94.75 182 ILE A O 1
ATOM 1467 N N . PHE A 1 183 ? 4.748 8.157 -13.383 1.00 96.69 183 PHE A N 1
ATOM 1468 C CA . PHE A 1 183 ? 3.577 7.440 -13.871 1.00 96.69 183 PHE A CA 1
ATOM 1469 C C . PHE A 1 183 ? 2.344 8.192 -13.385 1.00 96.69 183 PHE A C 1
ATOM 1471 O O . PHE A 1 183 ? 2.050 8.179 -12.200 1.00 96.69 183 PHE A O 1
ATOM 1478 N N . LYS A 1 184 ? 1.683 8.957 -14.251 1.00 92.44 184 LYS A N 1
ATOM 1479 C CA . LYS A 1 184 ? 0.557 9.794 -13.818 1.00 92.44 184 LYS A CA 1
ATOM 1480 C C . LYS A 1 184 ? -0.335 10.241 -14.954 1.00 92.44 184 LYS A C 1
ATOM 1482 O O . LYS A 1 184 ? 0.091 10.310 -16.111 1.00 92.44 184 LYS A O 1
ATOM 1487 N N . GLU A 1 185 ? -1.560 10.597 -14.596 1.00 88.81 185 GLU A N 1
ATOM 1488 C CA . GLU A 1 185 ? -2.451 11.347 -15.467 1.00 88.81 185 GLU A CA 1
ATOM 1489 C C . GLU A 1 185 ? -1.969 12.794 -15.623 1.00 88.81 185 GLU A C 1
ATOM 1491 O O . GLU A 1 185 ? -1.604 13.463 -14.658 1.00 88.81 185 GLU A O 1
ATOM 1496 N N . GLN A 1 186 ? -1.980 13.288 -16.855 1.00 84.75 186 GLN A N 1
ATOM 1497 C CA . GLN A 1 186 ? -1.688 14.672 -17.197 1.00 84.75 186 GLN A CA 1
ATOM 1498 C C . GLN A 1 186 ? -2.998 15.455 -17.377 1.00 84.75 186 GLN A C 1
ATOM 1500 O O . GLN A 1 186 ? -3.982 14.886 -17.862 1.00 84.75 186 GLN A O 1
ATOM 1505 N N . PRO A 1 187 ? -3.006 16.778 -17.123 1.00 71.75 187 PRO A N 1
ATOM 1506 C CA . PRO A 1 187 ? -4.201 17.618 -17.271 1.00 71.75 187 PRO A CA 1
ATOM 1507 C C . PRO A 1 187 ? -4.870 17.573 -18.657 1.00 71.75 187 PRO A C 1
ATOM 1509 O O . PRO A 1 187 ? -6.057 17.848 -18.782 1.00 71.75 187 PRO A O 1
ATOM 1512 N N . VAL A 1 188 ? -4.128 17.205 -19.707 1.00 74.19 188 VAL A N 1
ATOM 1513 C CA . VAL A 1 188 ? -4.578 17.226 -21.114 1.00 74.19 188 VAL A CA 1
ATOM 1514 C C . VAL A 1 188 ? -5.084 15.849 -21.588 1.00 74.19 188 VAL A C 1
ATOM 1516 O O . VAL A 1 188 ? -4.973 15.503 -22.760 1.00 74.19 188 VAL A O 1
ATOM 1519 N N . GLY A 1 189 ? -5.603 15.015 -20.680 1.00 87.56 189 GLY A N 1
ATOM 1520 C CA . GLY A 1 189 ? -6.227 13.732 -21.039 1.00 87.56 189 GLY A CA 1
ATOM 1521 C C . GLY A 1 189 ? -5.248 12.657 -21.522 1.00 87.56 189 GLY A C 1
ATOM 1522 O O . GLY A 1 189 ? -5.642 11.745 -22.248 1.00 87.56 189 GLY A O 1
ATOM 1523 N N . ASN A 1 190 ? -3.983 12.748 -21.115 1.00 94.19 190 ASN A N 1
ATOM 1524 C CA . ASN A 1 190 ? -2.951 11.752 -21.398 1.00 94.19 190 ASN A CA 1
ATOM 1525 C C . ASN A 1 190 ? -2.442 11.121 -20.102 1.00 94.19 190 ASN A C 1
ATOM 1527 O O . ASN A 1 190 ? -2.547 11.712 -19.035 1.00 94.19 190 ASN A O 1
ATOM 1531 N N . ILE A 1 191 ? -1.837 9.947 -20.206 1.00 95.75 191 ILE A N 1
ATOM 1532 C CA . ILE A 1 191 ? -1.054 9.307 -19.152 1.00 95.75 191 ILE A CA 1
ATOM 1533 C C . ILE A 1 191 ? 0.403 9.338 -19.592 1.00 95.75 191 ILE A C 1
ATOM 1535 O O . ILE A 1 191 ? 0.720 9.011 -20.738 1.00 95.75 191 ILE A O 1
ATOM 1539 N N . THR A 1 192 ? 1.299 9.742 -18.699 1.00 96.44 192 THR A N 1
ATOM 1540 C CA . THR A 1 192 ? 2.744 9.674 -18.927 1.00 96.44 192 THR A CA 1
ATOM 1541 C C . THR A 1 192 ? 3.340 8.639 -17.998 1.00 96.44 192 THR A C 1
ATOM 1543 O O . THR A 1 192 ? 3.086 8.686 -16.799 1.00 96.44 192 THR A O 1
ATOM 1546 N N . ALA A 1 193 ? 4.166 7.754 -18.546 1.00 97.69 193 ALA A N 1
ATOM 1547 C CA . ALA A 1 193 ? 5.015 6.857 -17.779 1.00 97.69 193 ALA A CA 1
ATOM 1548 C C . ALA A 1 193 ? 6.464 6.995 -18.256 1.00 97.69 193 ALA A C 1
ATOM 1550 O O . ALA A 1 193 ? 6.716 7.049 -19.460 1.00 97.69 193 ALA A O 1
ATOM 1551 N N . GLY A 1 194 ? 7.415 7.074 -17.332 1.00 97.25 194 GLY A N 1
ATOM 1552 C CA . GLY A 1 194 ? 8.814 7.304 -17.658 1.00 97.25 194 GLY A CA 1
ATOM 1553 C C . GLY A 1 194 ? 9.766 7.156 -16.478 1.00 97.25 194 GLY A C 1
ATOM 1554 O O . GLY A 1 194 ? 9.358 7.003 -15.328 1.00 97.25 194 GLY A O 1
ATOM 1555 N N . GLY A 1 195 ? 11.051 7.146 -16.794 1.00 97.56 195 GLY A N 1
ATOM 1556 C CA . GLY A 1 195 ? 12.152 6.916 -15.867 1.00 97.56 195 GLY A CA 1
ATOM 1557 C C . GLY A 1 195 ? 13.415 6.605 -16.657 1.00 97.56 195 GLY A C 1
ATOM 1558 O O . GLY A 1 195 ? 13.685 7.243 -17.680 1.00 97.56 195 GLY A O 1
ATOM 1559 N N . TRP A 1 196 ? 14.160 5.582 -16.251 1.00 97.75 196 TRP A N 1
ATOM 1560 C CA . TRP A 1 196 ? 15.336 5.131 -16.989 1.00 97.75 196 TRP A CA 1
ATOM 1561 C C . TRP A 1 196 ? 15.516 3.617 -16.949 1.00 97.75 196 TRP A C 1
ATOM 1563 O O . TRP A 1 196 ? 15.043 2.919 -16.051 1.00 97.75 196 TRP A O 1
ATOM 1573 N N . MET A 1 197 ? 16.217 3.114 -17.961 1.00 97.44 197 MET A N 1
ATOM 1574 C CA . MET A 1 197 ? 16.606 1.716 -18.082 1.00 97.44 197 MET A CA 1
ATOM 1575 C C . MET A 1 197 ? 17.965 1.639 -18.770 1.00 97.44 197 MET A C 1
ATOM 1577 O O . MET A 1 197 ? 18.120 2.145 -19.890 1.00 97.44 197 MET A O 1
ATOM 1581 N N . GLY A 1 198 ? 18.918 0.996 -18.094 1.00 94.94 198 GLY A N 1
ATOM 1582 C CA . GLY A 1 198 ? 20.303 0.835 -18.528 1.00 94.94 198 GLY A CA 1
ATOM 1583 C C . GLY A 1 198 ? 20.462 0.094 -19.865 1.00 94.94 198 GLY A C 1
ATOM 1584 O O . GLY A 1 198 ? 19.473 -0.345 -20.461 1.00 94.94 198 GLY A O 1
ATOM 1585 N N . PRO A 1 199 ? 21.698 -0.014 -20.376 1.00 91.94 199 PRO A N 1
ATOM 1586 C CA . PRO A 1 199 ? 21.986 -0.577 -21.696 1.00 91.94 199 PRO A CA 1
ATOM 1587 C C . PRO A 1 199 ? 21.589 -2.051 -21.845 1.00 91.94 199 PRO A C 1
ATOM 1589 O O . PRO A 1 199 ? 21.401 -2.765 -20.866 1.00 91.94 199 PRO A O 1
ATOM 1592 N N . GLY A 1 200 ? 21.499 -2.512 -23.096 1.00 88.69 200 GLY A N 1
ATOM 1593 C CA . GLY A 1 200 ? 21.328 -3.935 -23.418 1.00 88.69 200 GLY A CA 1
ATOM 1594 C C . GLY A 1 200 ? 20.737 -4.201 -24.803 1.00 88.69 200 GLY A C 1
ATOM 1595 O O . GLY A 1 200 ? 21.023 -5.235 -25.393 1.00 88.69 200 GLY A O 1
ATOM 1596 N N . TYR A 1 201 ? 19.948 -3.260 -25.340 1.00 94.88 201 TYR A N 1
ATOM 1597 C CA . TYR A 1 201 ? 19.295 -3.398 -26.648 1.00 94.88 201 TYR A CA 1
ATOM 1598 C C . TYR A 1 201 ? 19.042 -2.049 -27.337 1.00 94.88 201 TYR A C 1
ATOM 1600 O O . TYR A 1 201 ? 19.055 -0.994 -26.690 1.00 94.88 201 TYR A O 1
ATOM 1608 N N . ASN A 1 202 ? 18.760 -2.113 -28.642 1.00 93.88 202 ASN A N 1
ATOM 1609 C CA . ASN A 1 202 ? 18.694 -0.963 -29.552 1.00 93.88 202 ASN A CA 1
ATOM 1610 C C . ASN A 1 202 ? 17.498 -0.024 -29.335 1.00 93.88 202 ASN A C 1
ATOM 1612 O O . ASN A 1 202 ? 17.628 1.185 -29.523 1.00 93.88 202 ASN A O 1
ATOM 1616 N N . TYR A 1 203 ? 16.338 -0.552 -28.947 1.00 96.31 203 TYR A N 1
ATOM 1617 C CA . TYR A 1 203 ? 15.103 0.222 -28.824 1.00 96.31 203 TYR A CA 1
ATOM 1618 C C . TYR A 1 203 ? 14.560 0.166 -27.400 1.00 96.31 203 TYR A C 1
ATOM 1620 O O . TYR A 1 203 ? 14.625 -0.878 -26.755 1.00 96.31 203 TYR A O 1
ATOM 1628 N N . GLY A 1 204 ? 14.008 1.282 -26.919 1.00 97.12 204 GLY A N 1
ATOM 1629 C CA . GLY A 1 204 ? 13.318 1.373 -25.633 1.00 97.12 204 GLY A CA 1
ATOM 1630 C C . GLY A 1 204 ? 11.826 1.622 -25.831 1.00 97.12 204 GLY A C 1
ATOM 1631 O O . GLY A 1 204 ? 11.448 2.443 -26.664 1.00 97.12 204 GLY A O 1
ATOM 1632 N N . PHE A 1 205 ? 10.987 0.947 -25.055 1.00 98.50 205 PHE A N 1
ATOM 1633 C CA . PHE A 1 205 ? 9.536 1.075 -25.088 1.00 98.50 205 PHE A CA 1
ATOM 1634 C C . PHE A 1 205 ? 8.952 1.161 -23.685 1.00 98.50 205 PHE A C 1
ATOM 1636 O O . PHE A 1 205 ? 9.437 0.523 -22.751 1.00 98.50 205 PHE A O 1
ATOM 1643 N N . VAL A 1 206 ? 7.853 1.899 -23.572 1.00 98.62 206 VAL A N 1
ATOM 1644 C CA . VAL A 1 206 ? 6.941 1.790 -22.436 1.00 98.62 206 VAL A CA 1
ATOM 1645 C C . VAL A 1 206 ? 5.697 1.056 -22.914 1.00 98.62 206 VAL A C 1
ATOM 1647 O O . VAL A 1 206 ? 5.106 1.435 -23.926 1.00 98.62 206 VAL A O 1
ATOM 1650 N N . LEU A 1 207 ? 5.322 -0.007 -22.215 1.00 98.75 207 LEU A N 1
ATOM 1651 C CA . LEU A 1 207 ? 4.097 -0.765 -22.455 1.00 98.75 207 LEU A CA 1
ATOM 1652 C C . LEU A 1 207 ? 3.137 -0.492 -21.298 1.00 98.75 207 LEU A C 1
ATOM 1654 O O . LEU A 1 207 ? 3.568 -0.425 -20.147 1.00 98.75 207 LEU A O 1
ATOM 1658 N N . VAL A 1 208 ? 1.850 -0.361 -21.605 1.00 98.62 208 VAL A N 1
ATOM 1659 C CA . VAL A 1 208 ? 0.765 -0.296 -20.622 1.00 98.62 208 VAL A CA 1
ATOM 1660 C C . VAL A 1 208 ? 0.073 -1.647 -20.603 1.00 98.62 208 VAL A C 1
ATOM 1662 O O . VAL A 1 208 ? -0.344 -2.147 -21.649 1.00 98.62 208 VAL A O 1
ATOM 1665 N N . LEU A 1 209 ? -0.050 -2.236 -19.421 1.00 98.50 209 LEU A N 1
ATOM 1666 C CA . LEU A 1 209 ? -0.725 -3.508 -19.205 1.00 98.50 209 LEU A CA 1
ATOM 1667 C C . LEU A 1 209 ? -1.988 -3.280 -18.377 1.00 98.50 209 LEU A C 1
ATOM 1669 O O . LEU A 1 209 ? -2.045 -2.405 -17.515 1.00 98.50 209 LEU A O 1
ATOM 1673 N N . ASP A 1 210 ? -2.995 -4.109 -18.617 1.00 97.50 210 ASP A N 1
ATOM 1674 C CA . ASP A 1 210 ? -4.087 -4.306 -17.677 1.00 97.50 210 ASP A CA 1
ATOM 1675 C C . ASP A 1 210 ? -3.522 -4.985 -16.424 1.00 97.50 210 ASP A C 1
ATOM 1677 O O . ASP A 1 210 ? -2.963 -6.082 -16.498 1.00 97.50 210 ASP A O 1
ATOM 1681 N N . HIS A 1 211 ? -3.637 -4.319 -15.278 1.00 94.50 211 HIS A N 1
ATOM 1682 C CA . HIS A 1 211 ? -2.985 -4.735 -14.039 1.00 94.50 211 HIS A CA 1
ATOM 1683 C C . HIS A 1 211 ? -3.435 -6.133 -13.594 1.00 94.50 211 HIS A C 1
ATOM 1685 O O . HIS A 1 211 ? -2.609 -6.969 -13.222 1.00 94.50 211 HIS A O 1
ATOM 1691 N N . ASN A 1 212 ? -4.738 -6.406 -13.705 1.00 90.56 212 ASN A N 1
ATOM 1692 C CA . ASN A 1 212 ? -5.359 -7.635 -13.215 1.00 90.56 212 ASN A CA 1
ATOM 1693 C C . ASN A 1 212 ? -5.033 -8.843 -14.097 1.00 90.56 212 ASN A C 1
ATOM 1695 O O . ASN A 1 212 ? -4.819 -9.942 -13.595 1.00 90.56 212 ASN A O 1
ATOM 1699 N N . THR A 1 213 ? -5.024 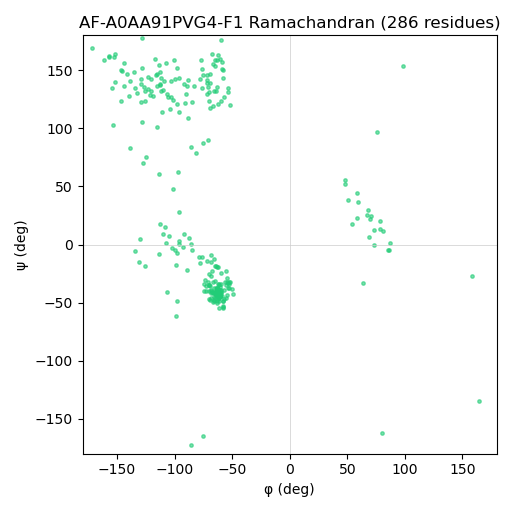-8.651 -15.417 1.00 93.31 213 THR A N 1
ATOM 1700 C CA . THR A 1 213 ? -4.851 -9.753 -16.378 1.00 93.31 213 THR A CA 1
ATOM 1701 C C . THR A 1 213 ? -3.422 -9.886 -16.899 1.00 93.31 213 THR A C 1
ATOM 1703 O O . THR A 1 213 ? -3.070 -10.917 -17.466 1.00 93.31 213 THR A O 1
ATOM 1706 N N . GLY A 1 214 ? -2.594 -8.848 -16.750 1.00 92.44 214 GLY A N 1
ATOM 1707 C CA . GLY A 1 214 ? -1.267 -8.760 -17.361 1.00 92.44 214 GLY A CA 1
ATOM 1708 C C . GLY A 1 214 ? -1.294 -8.600 -18.883 1.00 92.44 214 GLY A C 1
ATOM 1709 O O . GLY A 1 214 ? -0.243 -8.651 -19.520 1.00 92.44 214 GLY A O 1
ATOM 1710 N N . LYS A 1 215 ? -2.477 -8.418 -19.485 1.00 96.75 215 LYS A N 1
ATOM 1711 C CA . LYS A 1 215 ? -2.622 -8.244 -20.928 1.00 96.75 215 LYS A CA 1
ATOM 1712 C C . LYS A 1 215 ? -2.096 -6.872 -21.340 1.00 96.75 215 LYS A C 1
ATOM 1714 O O . LYS A 1 215 ? -2.520 -5.858 -20.795 1.00 96.75 215 LYS A O 1
ATOM 1719 N N . GLU A 1 216 ? -1.227 -6.838 -22.343 1.00 98.25 216 GLU A N 1
ATOM 1720 C CA . GLU A 1 216 ? -0.780 -5.585 -22.949 1.00 98.25 216 GLU A CA 1
ATOM 1721 C C . GLU A 1 216 ? -1.955 -4.852 -23.621 1.00 98.25 216 GLU A C 1
ATOM 1723 O O . GLU A 1 216 ? -2.740 -5.452 -24.361 1.00 98.25 216 GLU A O 1
ATOM 1728 N N . LEU A 1 217 ? -2.079 -3.556 -23.336 1.00 98.00 217 LEU A N 1
ATOM 1729 C CA . LEU A 1 217 ? -3.139 -2.680 -23.834 1.00 98.00 217 LEU A CA 1
ATOM 1730 C C . LEU A 1 217 ? -2.638 -1.707 -24.904 1.00 98.00 217 LEU A C 1
ATOM 1732 O O . LEU A 1 217 ? -3.348 -1.458 -25.873 1.00 98.00 217 LEU A O 1
ATOM 1736 N N . ASP A 1 218 ? -1.446 -1.142 -24.718 1.00 98.38 218 ASP A N 1
ATOM 1737 C CA . ASP A 1 218 ? -0.798 -0.234 -25.671 1.00 98.38 218 ASP A CA 1
ATOM 1738 C C . ASP A 1 218 ? 0.722 -0.245 -25.434 1.00 98.38 218 ASP A C 1
ATOM 1740 O O . ASP A 1 218 ? 1.199 -0.610 -24.355 1.00 98.38 218 ASP A O 1
ATOM 1744 N N . ARG A 1 219 ? 1.494 0.206 -26.422 1.00 98.25 219 ARG A N 1
ATOM 1745 C CA . ARG A 1 219 ? 2.943 0.397 -26.323 1.00 98.25 219 ARG A CA 1
ATOM 1746 C C . ARG A 1 219 ? 3.389 1.651 -27.059 1.00 98.25 219 ARG A C 1
ATOM 1748 O O . ARG A 1 219 ? 2.856 2.004 -28.107 1.00 98.25 219 ARG A O 1
ATOM 1755 N N . ARG A 1 220 ? 4.423 2.314 -26.545 1.00 98.06 220 ARG A N 1
ATOM 1756 C CA . ARG A 1 220 ? 5.031 3.494 -27.175 1.00 98.06 220 ARG A CA 1
ATOM 1757 C C . ARG A 1 220 ? 6.540 3.350 -27.203 1.00 98.06 220 ARG A C 1
ATOM 1759 O O . ARG A 1 220 ? 7.156 3.041 -26.185 1.00 98.06 220 ARG A O 1
ATOM 1766 N N . MET A 1 221 ? 7.127 3.584 -28.375 1.00 98.00 221 MET A N 1
ATOM 1767 C CA . MET A 1 221 ? 8.575 3.726 -28.503 1.00 98.00 221 MET A CA 1
ATOM 1768 C C . MET A 1 221 ? 9.012 4.985 -27.754 1.00 98.00 221 MET A C 1
ATOM 1770 O O . MET A 1 221 ? 8.414 6.048 -27.918 1.00 98.00 221 MET A O 1
ATOM 1774 N N . SER A 1 222 ? 10.053 4.858 -26.940 1.00 97.00 222 SER A N 1
ATOM 1775 C CA . SER A 1 222 ? 10.657 5.987 -26.244 1.00 97.00 222 SER A CA 1
ATOM 1776 C C . SER A 1 222 ? 11.422 6.874 -27.231 1.00 97.00 222 SER A C 1
ATOM 1778 O O . SER A 1 222 ? 12.157 6.344 -28.067 1.00 97.00 222 SER A O 1
ATOM 1780 N N . PRO A 1 223 ? 11.341 8.211 -27.111 1.00 92.62 223 PRO A N 1
ATOM 1781 C CA . PRO A 1 223 ? 12.091 9.131 -27.969 1.00 92.62 223 PRO A CA 1
ATOM 1782 C C . PRO A 1 223 ? 13.614 9.099 -27.730 1.00 92.62 223 PRO A C 1
ATOM 1784 O O . PRO A 1 223 ? 14.367 9.696 -28.496 1.00 92.62 223 PRO A O 1
ATOM 1787 N N . GLY A 1 224 ? 14.079 8.403 -26.684 1.00 83.94 224 GLY A N 1
ATOM 1788 C CA . GLY A 1 224 ? 15.488 8.333 -26.302 1.00 83.94 224 GLY A CA 1
ATOM 1789 C C . GLY A 1 224 ? 15.943 9.619 -25.613 1.00 83.94 224 GLY A C 1
ATOM 1790 O O . GLY A 1 224 ? 16.301 10.598 -26.265 1.00 83.94 224 GLY A O 1
ATOM 1791 N N . ILE A 1 225 ? 15.949 9.605 -24.281 1.00 95.62 225 ILE A N 1
ATOM 1792 C CA . ILE A 1 225 ? 16.201 10.790 -23.452 1.00 95.62 225 ILE A CA 1
ATOM 1793 C C . ILE A 1 225 ? 17.596 10.685 -22.831 1.00 95.62 225 ILE A C 1
ATOM 1795 O O . ILE A 1 225 ? 17.928 9.657 -22.238 1.00 95.62 225 ILE A O 1
ATOM 1799 N N . VAL A 1 226 ? 18.409 11.738 -22.968 1.00 96.81 226 VAL A N 1
ATOM 1800 C CA . VAL A 1 226 ? 19.729 11.826 -22.320 1.00 96.81 226 VAL A CA 1
ATOM 1801 C C . VAL A 1 226 ? 19.548 11.987 -20.814 1.00 96.81 226 VAL A C 1
ATOM 1803 O O . VAL A 1 226 ? 18.758 12.820 -20.372 1.00 96.81 226 VAL A O 1
ATOM 1806 N N . ARG A 1 227 ? 20.272 11.181 -20.034 1.00 95.81 227 ARG A N 1
ATOM 1807 C CA . ARG A 1 227 ? 20.239 11.195 -18.566 1.00 95.81 227 ARG A CA 1
ATOM 1808 C C . ARG A 1 227 ? 21.643 11.039 -18.005 1.00 95.81 227 ARG A C 1
ATOM 1810 O O . ARG A 1 227 ? 22.064 9.935 -17.681 1.00 95.81 227 ARG A O 1
ATOM 1817 N N . ASP A 1 228 ? 22.381 12.140 -17.931 1.00 96.94 228 ASP A N 1
ATOM 1818 C CA . ASP A 1 228 ? 23.784 12.114 -17.503 1.00 96.94 228 ASP A CA 1
ATOM 1819 C C . ASP A 1 228 ? 23.973 11.756 -16.031 1.00 96.94 228 ASP A C 1
ATOM 1821 O O . ASP A 1 228 ? 24.971 11.139 -15.675 1.00 96.94 228 ASP A O 1
ATOM 1825 N N . ASP A 1 229 ? 22.977 12.047 -15.200 1.00 94.94 229 ASP A N 1
ATOM 1826 C CA . ASP A 1 229 ? 22.889 11.556 -13.829 1.00 94.94 229 ASP A CA 1
ATOM 1827 C C . ASP A 1 229 ? 22.839 10.018 -13.777 1.00 94.94 229 ASP A C 1
ATOM 1829 O O . ASP A 1 229 ? 23.558 9.388 -13.001 1.00 94.94 229 ASP A O 1
ATOM 1833 N N . VAL A 1 230 ? 22.048 9.403 -14.660 1.00 96.31 230 VAL A N 1
ATOM 1834 C CA . VAL A 1 230 ? 21.948 7.942 -14.788 1.00 96.31 230 VAL A CA 1
ATOM 1835 C C . VAL A 1 230 ? 23.206 7.366 -15.430 1.00 96.31 230 VAL A C 1
ATOM 1837 O O . VAL A 1 230 ? 23.696 6.330 -14.990 1.00 96.31 230 VAL A O 1
ATOM 1840 N N . ASN A 1 231 ? 23.762 8.037 -16.441 1.00 96.69 231 ASN A N 1
ATOM 1841 C CA . ASN A 1 231 ? 25.009 7.623 -17.080 1.00 96.69 231 ASN A CA 1
ATOM 1842 C C . ASN A 1 231 ? 26.133 7.549 -16.040 1.00 96.69 231 ASN A C 1
ATOM 1844 O O . ASN A 1 231 ? 26.775 6.510 -15.920 1.00 96.69 231 ASN A O 1
ATOM 1848 N N . ALA A 1 232 ? 26.288 8.586 -15.213 1.00 97.00 232 ALA A N 1
ATOM 1849 C CA . ALA A 1 232 ? 27.250 8.596 -14.117 1.00 97.00 232 ALA A CA 1
ATOM 1850 C C . ALA A 1 232 ? 26.983 7.481 -13.091 1.00 97.00 232 ALA A C 1
ATOM 1852 O O . ALA A 1 232 ? 27.918 6.779 -12.706 1.00 97.00 232 ALA A O 1
ATOM 1853 N N . HIS A 1 233 ? 25.721 7.267 -12.691 1.00 95.19 233 HIS A N 1
ATOM 1854 C CA . HIS A 1 233 ? 25.339 6.179 -11.778 1.00 95.19 233 HIS A CA 1
ATOM 1855 C C . HIS A 1 233 ? 25.743 4.793 -12.303 1.00 95.19 233 HIS A C 1
ATOM 1857 O O . HIS A 1 233 ? 26.202 3.950 -11.537 1.00 95.19 233 HIS A O 1
ATOM 1863 N N . LEU A 1 234 ? 25.598 4.571 -13.610 1.00 94.94 234 LEU A N 1
ATOM 1864 C CA . LEU A 1 234 ? 25.934 3.314 -14.277 1.00 94.94 234 LEU A CA 1
ATOM 1865 C C . LEU A 1 234 ? 27.416 3.214 -14.686 1.00 94.94 234 LEU A C 1
ATOM 1867 O O . LEU A 1 234 ? 27.808 2.214 -15.286 1.00 94.94 234 LEU A O 1
ATOM 1871 N N . GLY A 1 235 ? 28.238 4.232 -14.404 1.00 96.31 235 GLY A N 1
ATOM 1872 C CA . GLY A 1 235 ? 29.644 4.279 -14.824 1.00 96.31 235 GLY A CA 1
ATOM 1873 C C . GLY A 1 235 ? 29.832 4.424 -16.340 1.00 96.31 235 GLY A C 1
ATOM 1874 O O . GLY A 1 235 ? 30.809 3.925 -16.896 1.00 96.31 235 GLY A O 1
ATOM 1875 N N . LEU A 1 236 ? 28.885 5.068 -17.022 1.00 95.56 236 LEU A N 1
ATOM 1876 C CA . LEU A 1 236 ? 28.847 5.241 -18.472 1.00 95.56 236 LEU A CA 1
ATOM 1877 C C . LEU A 1 236 ? 29.176 6.690 -18.887 1.00 95.56 236 LEU A C 1
ATOM 1879 O O . LEU A 1 236 ? 28.949 7.621 -18.111 1.00 95.56 236 LEU A O 1
ATOM 1883 N N . PRO A 1 237 ? 29.660 6.910 -20.125 1.00 96.94 237 PRO A N 1
ATOM 1884 C CA . PRO A 1 237 ? 29.873 8.253 -20.664 1.00 96.94 237 PRO A CA 1
ATOM 1885 C C . PRO A 1 237 ? 28.603 9.117 -20.692 1.00 96.94 237 PRO A C 1
ATOM 1887 O O . PRO A 1 237 ? 27.497 8.612 -20.899 1.00 96.94 237 PRO A O 1
ATOM 1890 N N . SER A 1 238 ? 28.774 10.435 -20.570 1.00 96.94 238 SER A N 1
ATOM 1891 C CA . SER A 1 238 ? 27.701 11.418 -20.771 1.00 96.94 238 SER A CA 1
ATOM 1892 C C . SER A 1 238 ? 27.156 11.407 -22.209 1.00 96.94 238 SER A C 1
ATOM 1894 O O . SER A 1 238 ? 27.819 10.971 -23.150 1.00 96.94 238 SER A O 1
ATOM 1896 N N . GLY A 1 239 ? 25.938 11.914 -22.392 1.00 95.06 239 GLY A N 1
ATOM 1897 C CA . GLY A 1 239 ? 25.240 12.010 -23.673 1.00 95.06 239 GLY A CA 1
ATOM 1898 C C . GLY A 1 239 ? 24.447 10.759 -24.065 1.00 95.06 239 GLY A C 1
ATOM 1899 O O . GLY A 1 239 ? 23.738 10.777 -25.074 1.00 95.06 239 GLY A O 1
ATOM 1900 N N . LEU A 1 240 ? 24.518 9.674 -23.286 1.00 95.81 240 LEU A N 1
ATOM 1901 C CA . LEU A 1 240 ? 23.801 8.438 -23.596 1.00 95.81 240 LEU A CA 1
ATOM 1902 C C . LEU A 1 240 ? 22.313 8.527 -23.229 1.00 95.81 240 LEU A C 1
ATOM 1904 O O . LEU A 1 240 ? 21.914 9.132 -22.229 1.00 95.81 240 LEU A O 1
ATOM 1908 N N . LYS A 1 241 ? 21.483 7.911 -24.079 1.00 95.12 241 LYS A N 1
ATOM 1909 C CA . LYS A 1 241 ? 20.017 8.033 -24.081 1.00 95.12 241 LYS A CA 1
ATOM 1910 C C . LYS A 1 241 ? 19.331 6.885 -23.332 1.00 95.12 241 LYS A C 1
ATOM 1912 O O . LYS A 1 241 ? 18.591 6.094 -23.927 1.00 95.12 241 LYS A O 1
ATOM 1917 N N . TYR A 1 242 ? 19.598 6.765 -22.032 1.00 95.81 242 TYR A N 1
ATOM 1918 C CA . TYR A 1 242 ? 19.002 5.712 -21.196 1.00 95.81 242 TYR A CA 1
ATOM 1919 C C . TYR A 1 242 ? 17.704 6.107 -20.484 1.00 95.81 242 TYR A C 1
ATOM 1921 O O . TYR A 1 242 ? 17.067 5.252 -19.867 1.00 95.81 242 TYR A O 1
ATOM 1929 N N . GLY A 1 243 ? 17.251 7.354 -20.632 1.00 97.31 243 GLY A N 1
ATOM 1930 C CA . GLY A 1 243 ? 15.909 7.749 -20.225 1.00 97.31 243 GLY A CA 1
ATOM 1931 C C . GLY A 1 243 ? 14.834 7.123 -21.122 1.00 97.31 243 GLY A C 1
ATOM 1932 O O . GLY A 1 243 ? 14.977 7.045 -22.350 1.00 97.31 243 GLY A O 1
ATOM 1933 N N . ILE A 1 244 ? 13.747 6.673 -20.498 1.00 97.12 244 ILE A N 1
ATOM 1934 C CA . ILE A 1 244 ? 12.617 6.015 -21.153 1.00 97.12 244 ILE A CA 1
ATOM 1935 C C . ILE A 1 244 ? 11.323 6.768 -20.837 1.00 97.12 244 ILE A C 1
ATOM 1937 O O . ILE A 1 244 ? 11.097 7.146 -19.690 1.00 97.12 244 ILE A O 1
ATOM 1941 N N . GLN A 1 245 ? 10.485 7.019 -21.844 1.00 97.75 245 GLN A N 1
ATOM 1942 C CA . GLN A 1 245 ? 9.194 7.679 -21.644 1.00 97.75 245 GLN A CA 1
ATOM 1943 C C . GLN A 1 245 ? 8.175 7.251 -22.700 1.00 97.75 245 GLN A C 1
ATOM 1945 O O . GLN A 1 245 ? 8.499 7.160 -23.882 1.00 97.75 245 GLN A O 1
ATOM 1950 N N . GLY A 1 246 ? 6.931 7.056 -22.274 1.00 97.38 246 GLY A N 1
ATOM 1951 C CA . GLY A 1 246 ? 5.763 6.881 -23.126 1.00 97.38 246 GLY A CA 1
ATOM 1952 C C . GLY A 1 246 ? 4.644 7.831 -22.708 1.00 97.38 246 GLY A C 1
ATOM 1953 O O . GLY A 1 246 ? 4.435 8.082 -21.520 1.00 97.38 246 GLY A O 1
ATOM 1954 N N . VAL A 1 247 ? 3.927 8.361 -23.698 1.00 97.06 247 VAL A N 1
ATOM 1955 C CA . VAL A 1 247 ? 2.727 9.184 -23.505 1.00 97.06 247 VAL A CA 1
ATOM 1956 C C . VAL A 1 247 ? 1.569 8.502 -24.217 1.00 97.06 247 VAL A C 1
ATOM 1958 O O . VAL A 1 247 ? 1.686 8.145 -25.390 1.00 97.06 247 VAL A O 1
ATOM 1961 N N . PHE A 1 248 ? 0.465 8.313 -23.503 1.00 97.62 248 PHE A N 1
ATOM 1962 C CA . PHE A 1 248 ? -0.667 7.509 -23.945 1.00 97.62 248 PHE A CA 1
ATOM 1963 C C . PHE A 1 248 ? -1.972 8.299 -23.799 1.00 97.62 248 PHE A C 1
ATOM 1965 O O . PHE A 1 248 ? -2.164 8.927 -22.757 1.00 97.62 248 PHE A O 1
ATOM 1972 N N . PRO A 1 249 ? -2.901 8.245 -24.767 1.00 96.50 249 PRO A N 1
ATOM 1973 C CA . PRO A 1 249 ? -4.235 8.817 -24.592 1.00 96.50 249 PRO A CA 1
ATOM 1974 C C . PRO A 1 249 ? -4.961 8.153 -23.415 1.00 96.50 249 PRO A C 1
ATOM 1976 O O . PRO A 1 249 ? -5.135 6.938 -23.411 1.00 96.50 249 PRO A O 1
ATOM 1979 N N . LYS A 1 250 ? -5.422 8.922 -22.421 1.00 94.50 250 LYS A N 1
ATOM 1980 C CA . LYS A 1 250 ? -6.099 8.376 -21.225 1.00 94.50 250 LYS A CA 1
ATOM 1981 C C . LYS A 1 250 ? -7.397 7.653 -21.591 1.00 94.50 250 LYS A C 1
ATOM 1983 O O . LYS A 1 250 ? -7.707 6.605 -21.032 1.00 94.50 250 LYS A O 1
ATOM 1988 N N . ALA A 1 251 ? -8.148 8.205 -22.545 1.00 93.88 251 ALA A N 1
ATOM 1989 C CA . ALA A 1 251 ? -9.500 7.759 -22.885 1.00 93.88 251 ALA A CA 1
ATOM 1990 C C . ALA A 1 251 ? -9.601 6.260 -23.226 1.00 93.88 251 ALA A C 1
ATOM 1992 O O . ALA A 1 251 ? -10.609 5.632 -22.906 1.00 93.88 251 ALA A O 1
ATOM 1993 N N . GLN A 1 252 ? -8.558 5.670 -23.819 1.00 94.81 252 GLN A N 1
ATOM 1994 C CA . GLN A 1 252 ? -8.555 4.255 -24.211 1.00 94.81 252 GLN A CA 1
ATOM 1995 C C . GLN A 1 252 ? -8.468 3.283 -23.020 1.00 94.81 252 GLN A C 1
ATOM 1997 O O . GLN A 1 252 ? -8.729 2.091 -23.175 1.00 94.81 252 GLN A O 1
ATOM 2002 N N . PHE A 1 253 ? -8.123 3.780 -21.829 1.00 95.62 253 PHE A N 1
ATOM 2003 C CA . PHE A 1 253 ? -7.993 2.971 -20.617 1.00 95.62 253 PHE A CA 1
ATOM 2004 C C . PHE A 1 253 ? -9.160 3.146 -19.639 1.00 95.62 253 PHE A C 1
ATOM 2006 O O . PHE A 1 253 ? -9.104 2.606 -18.541 1.00 95.62 253 PHE A O 1
ATOM 2013 N N . LYS A 1 254 ? -10.224 3.864 -20.020 1.00 93.56 254 LYS A N 1
ATOM 2014 C CA . LYS A 1 254 ? -11.389 4.106 -19.155 1.00 93.56 254 LYS A CA 1
ATOM 2015 C C . LYS A 1 254 ? -11.979 2.798 -18.606 1.00 93.56 254 LYS A C 1
ATOM 2017 O O . LYS A 1 254 ? -12.272 1.873 -19.364 1.00 93.56 254 LYS A O 1
ATOM 2022 N N . GLY A 1 255 ? -12.206 2.757 -17.297 1.00 90.38 255 GLY A N 1
ATOM 2023 C CA . GLY A 1 255 ? -12.704 1.606 -16.548 1.00 90.38 255 GLY A CA 1
ATOM 2024 C C . GLY A 1 255 ? -11.649 0.535 -16.259 1.00 90.38 255 GLY A C 1
ATOM 2025 O O . GLY A 1 255 ? -12.023 -0.580 -15.898 1.00 90.38 255 GLY A O 1
ATOM 2026 N N . LYS A 1 256 ? -10.355 0.822 -16.453 1.00 93.06 256 LYS A N 1
ATOM 2027 C CA . LYS A 1 256 ? -9.266 -0.148 -16.257 1.00 93.06 256 LYS A CA 1
ATOM 2028 C C . LYS A 1 256 ? -8.371 0.237 -15.090 1.00 93.06 256 LYS A C 1
ATOM 2030 O O . LYS A 1 256 ? -8.203 1.409 -14.767 1.00 93.06 256 LYS A O 1
ATOM 2035 N N . VAL A 1 257 ? -7.740 -0.782 -14.515 1.00 95.19 257 VAL A N 1
ATOM 2036 C CA . VAL A 1 257 ? -6.577 -0.622 -13.641 1.00 95.19 257 VAL A CA 1
ATOM 2037 C C . VAL A 1 257 ? -5.351 -0.961 -14.473 1.00 95.19 257 VAL A C 1
ATOM 2039 O O . VAL A 1 257 ? -5.308 -2.041 -15.066 1.00 95.19 257 VAL A O 1
ATOM 2042 N N . ILE A 1 258 ? -4.391 -0.047 -14.564 1.00 97.81 258 ILE A N 1
ATOM 2043 C CA . ILE A 1 258 ? -3.234 -0.193 -15.448 1.00 97.81 258 ILE A CA 1
ATOM 2044 C C . ILE A 1 258 ? -1.913 -0.110 -14.688 1.00 97.81 258 ILE A C 1
ATOM 2046 O O . ILE A 1 258 ? -1.778 0.687 -13.763 1.00 97.81 258 ILE A O 1
ATOM 2050 N N . ASP A 1 259 ? -0.933 -0.896 -15.127 1.00 98.12 259 ASP A N 1
ATOM 2051 C CA . ASP A 1 259 ? 0.476 -0.767 -14.745 1.00 98.12 259 ASP A CA 1
ATOM 2052 C C . ASP A 1 259 ? 1.372 -0.724 -15.989 1.00 98.12 259 ASP A C 1
ATOM 2054 O O . ASP A 1 259 ? 0.883 -0.767 -17.124 1.00 98.12 259 ASP A O 1
ATOM 2058 N N . VAL A 1 260 ? 2.683 -0.563 -15.789 1.00 98.56 260 VAL A N 1
ATOM 2059 C CA . VAL A 1 260 ? 3.621 -0.349 -16.897 1.00 98.56 260 VAL A CA 1
ATOM 2060 C C . VAL A 1 260 ? 4.809 -1.296 -16.889 1.00 98.56 260 VAL A C 1
ATOM 2062 O O . VAL A 1 260 ? 5.284 -1.757 -15.848 1.00 98.56 260 VAL A O 1
ATOM 2065 N N . VAL A 1 261 ? 5.327 -1.537 -18.091 1.00 98.75 261 VAL A N 1
ATOM 2066 C CA . VAL A 1 261 ? 6.586 -2.239 -18.337 1.00 98.75 261 VAL A CA 1
ATOM 2067 C C . VAL A 1 261 ? 7.529 -1.316 -19.093 1.00 98.75 261 VAL A C 1
ATOM 2069 O O . VAL A 1 261 ? 7.155 -0.726 -20.108 1.00 98.75 261 VAL A O 1
ATOM 2072 N N . PHE A 1 262 ? 8.771 -1.228 -18.629 1.00 98.50 262 PHE A N 1
ATOM 2073 C CA . PHE A 1 262 ? 9.874 -0.719 -19.437 1.00 98.50 262 PHE A CA 1
ATOM 2074 C C . PHE A 1 262 ? 10.522 -1.886 -20.158 1.00 98.50 262 PHE A C 1
ATOM 2076 O O . PHE A 1 262 ? 10.971 -2.837 -19.520 1.00 98.50 262 PHE A O 1
ATOM 2083 N N . ARG A 1 263 ? 10.551 -1.808 -21.486 1.00 98.12 263 ARG A N 1
ATOM 2084 C CA . ARG A 1 263 ? 11.161 -2.811 -22.352 1.00 98.12 263 ARG A CA 1
ATOM 2085 C C . ARG A 1 263 ? 12.339 -2.210 -23.091 1.00 98.12 263 ARG A C 1
ATOM 2087 O O . ARG A 1 263 ? 12.220 -1.139 -23.685 1.00 98.12 263 ARG A O 1
ATOM 2094 N N . ARG A 1 264 ? 13.435 -2.956 -23.161 1.00 96.81 264 ARG A N 1
ATOM 2095 C CA . ARG A 1 264 ? 14.441 -2.793 -24.211 1.00 96.81 264 ARG A CA 1
ATOM 2096 C C . ARG A 1 264 ? 14.450 -4.017 -25.111 1.00 96.81 264 ARG A C 1
ATOM 2098 O O . ARG A 1 264 ? 14.355 -5.128 -24.610 1.00 96.81 264 ARG A O 1
ATOM 2105 N N . THR A 1 265 ? 14.545 -3.825 -26.421 1.00 97.50 265 THR A N 1
ATOM 2106 C CA . THR A 1 265 ? 14.584 -4.921 -27.402 1.00 97.50 265 THR A CA 1
ATOM 2107 C C . THR A 1 265 ? 15.343 -4.526 -28.668 1.00 97.50 265 THR A C 1
ATOM 2109 O O . THR A 1 265 ? 15.553 -3.342 -28.934 1.00 97.50 265 THR A O 1
ATOM 2112 N N . ASN A 1 266 ? 15.771 -5.520 -29.445 1.00 97.75 266 ASN A N 1
ATOM 2113 C CA . ASN A 1 266 ? 16.308 -5.325 -30.788 1.00 97.75 266 ASN A CA 1
ATOM 2114 C C . ASN A 1 266 ? 15.220 -5.263 -31.877 1.00 97.75 266 ASN A C 1
ATOM 2116 O O . ASN A 1 266 ? 15.538 -4.953 -33.024 1.00 97.75 266 ASN A O 1
ATOM 2120 N N . ASP A 1 267 ? 13.948 -5.481 -31.533 1.00 98.12 267 ASP A N 1
ATOM 2121 C CA . ASP A 1 267 ? 12.820 -5.333 -32.453 1.00 98.12 267 ASP A CA 1
ATOM 2122 C C . ASP A 1 267 ? 12.325 -3.873 -32.516 1.00 98.12 267 ASP A C 1
ATOM 2124 O O . ASP A 1 267 ? 11.904 -3.285 -31.516 1.00 98.12 267 ASP A O 1
ATOM 2128 N N . LYS A 1 268 ? 12.314 -3.285 -33.720 1.00 96.75 268 LYS A N 1
ATOM 2129 C CA . LYS A 1 268 ? 11.880 -1.895 -33.962 1.00 96.75 268 LYS A CA 1
ATOM 2130 C C . LYS A 1 268 ? 10.396 -1.645 -33.646 1.00 96.75 268 LYS A C 1
ATOM 2132 O O . LYS A 1 268 ? 9.998 -0.501 -33.468 1.00 96.75 268 LYS A O 1
ATOM 2137 N N . SER A 1 269 ? 9.576 -2.685 -33.563 1.00 97.00 269 SER A N 1
ATOM 2138 C CA . SER A 1 269 ? 8.153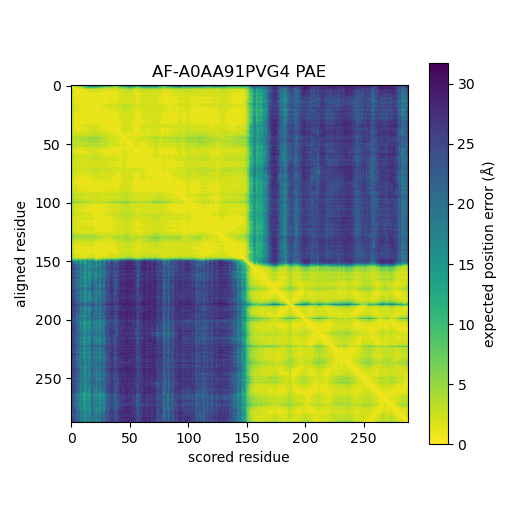 -2.622 -33.200 1.00 97.00 269 SER A CA 1
ATOM 2139 C C . SER A 1 269 ? 7.906 -2.903 -31.709 1.00 97.00 269 SER A C 1
ATOM 2141 O O . SER A 1 269 ? 6.758 -2.919 -31.256 1.00 97.00 269 SER A O 1
ATOM 2143 N N . GLY A 1 270 ? 8.961 -3.152 -30.926 1.00 96.19 270 GLY A N 1
ATOM 2144 C CA . GLY A 1 270 ? 8.855 -3.402 -29.486 1.00 96.19 270 GLY A CA 1
ATOM 2145 C C . GLY A 1 270 ? 8.447 -4.827 -29.117 1.00 96.19 270 GLY A C 1
ATOM 2146 O O . GLY A 1 270 ? 8.097 -5.083 -27.961 1.00 96.19 270 GLY A O 1
ATOM 2147 N N . ASN A 1 271 ? 8.463 -5.753 -30.083 1.00 97.56 271 ASN A N 1
ATOM 2148 C CA . ASN A 1 271 ? 8.295 -7.180 -29.802 1.00 97.56 271 ASN A CA 1
ATOM 2149 C C . ASN A 1 271 ? 9.580 -7.753 -29.188 1.00 97.56 271 ASN A C 1
ATOM 2151 O O . ASN A 1 271 ? 10.426 -7.021 -28.694 1.00 97.56 271 ASN A O 1
ATOM 2155 N N . THR A 1 272 ? 9.713 -9.073 -29.168 1.00 97.38 272 THR A N 1
ATOM 2156 C CA . THR A 1 272 ? 10.804 -9.768 -28.472 1.00 97.38 272 THR A CA 1
ATOM 2157 C C . THR A 1 272 ? 11.843 -10.369 -29.421 1.00 97.38 272 THR A C 1
ATOM 2159 O O . THR A 1 272 ? 12.805 -10.995 -28.969 1.00 97.38 272 THR A O 1
ATOM 2162 N N . ALA A 1 273 ? 11.676 -10.184 -30.736 1.00 97.12 273 ALA A N 1
ATOM 2163 C CA . ALA A 1 273 ? 12.588 -10.718 -31.738 1.00 97.12 273 ALA A CA 1
ATOM 2164 C C . ALA A 1 273 ? 13.995 -10.112 -31.589 1.00 97.12 273 ALA A C 1
ATOM 2166 O O . ALA A 1 273 ? 14.163 -8.909 -31.397 1.00 97.12 273 ALA A O 1
ATOM 2167 N N . GLY A 1 274 ? 15.022 -10.963 -31.662 1.00 95.06 274 GLY A N 1
ATOM 2168 C CA . GLY A 1 274 ? 16.412 -10.541 -31.462 1.00 95.06 274 GLY A CA 1
ATOM 2169 C C . GLY A 1 274 ? 16.781 -10.229 -30.005 1.00 95.06 274 GLY A C 1
ATOM 2170 O O . GLY A 1 274 ? 17.850 -9.670 -29.768 1.00 95.06 274 GLY A O 1
ATOM 2171 N N . GLY A 1 275 ? 15.926 -10.593 -29.043 1.00 97.31 275 GLY A N 1
ATOM 2172 C CA . GLY A 1 275 ? 16.169 -10.440 -27.610 1.00 97.31 275 GLY A CA 1
ATOM 2173 C C . GLY A 1 275 ? 15.511 -9.197 -27.011 1.00 97.31 275 GLY A C 1
ATOM 2174 O O . GLY A 1 275 ? 15.245 -8.200 -27.693 1.00 97.31 275 GLY A O 1
ATOM 2175 N N . TYR A 1 276 ? 15.217 -9.280 -25.716 1.00 97.56 276 TYR A N 1
ATOM 2176 C CA . TYR A 1 276 ? 14.598 -8.206 -24.955 1.00 97.56 276 TYR A CA 1
ATOM 2177 C C . TYR A 1 276 ? 14.894 -8.330 -23.458 1.00 97.56 276 TYR A C 1
ATOM 2179 O O . TYR A 1 276 ? 15.257 -9.396 -22.963 1.00 97.56 276 TYR A O 1
ATOM 2187 N N . GLN A 1 277 ? 14.694 -7.235 -22.735 1.00 97.88 277 GLN A N 1
ATOM 2188 C CA . GLN A 1 277 ? 14.631 -7.205 -21.281 1.00 97.88 277 GLN A CA 1
ATOM 2189 C C . GLN A 1 277 ? 13.443 -6.348 -20.869 1.00 97.88 277 GLN A C 1
ATOM 2191 O O . GLN A 1 277 ? 13.275 -5.241 -21.382 1.00 97.88 277 GLN A O 1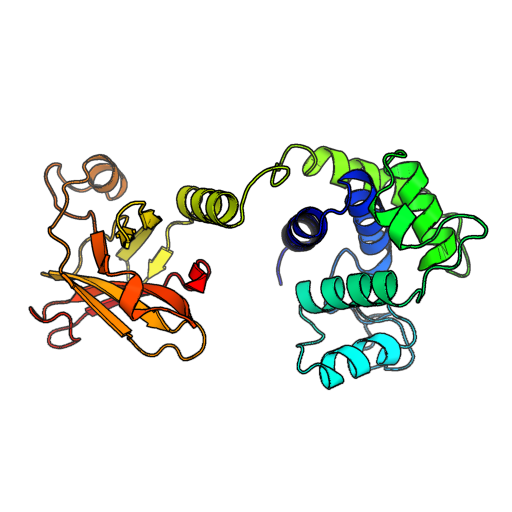
ATOM 2196 N N . ASP A 1 278 ?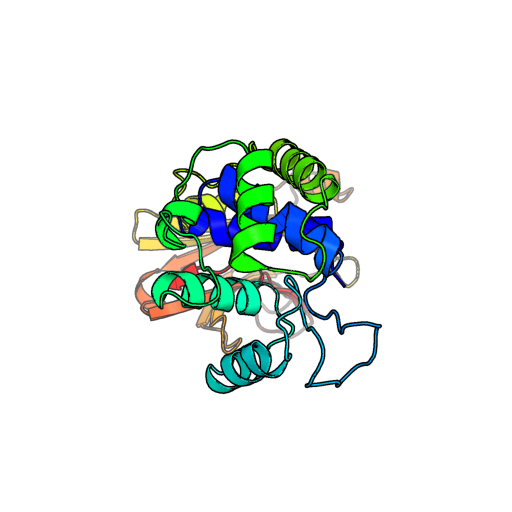 12.678 -6.852 -19.906 1.00 98.06 278 ASP A N 1
ATOM 2197 C CA . ASP A 1 278 ? 11.528 -6.164 -19.331 1.00 98.06 278 ASP A CA 1
ATOM 2198 C C . ASP A 1 278 ? 11.752 -5.864 -17.851 1.00 98.06 278 ASP A C 1
ATOM 2200 O O . ASP A 1 278 ? 12.340 -6.661 -17.115 1.00 98.06 278 ASP A O 1
ATOM 2204 N N . PHE A 1 279 ? 11.211 -4.731 -17.418 1.00 98.31 279 PHE A N 1
ATOM 2205 C CA . PHE A 1 279 ? 10.987 -4.384 -16.022 1.00 98.31 279 PHE A CA 1
ATOM 2206 C C . PHE A 1 279 ? 9.534 -3.951 -15.861 1.00 98.31 279 PHE A C 1
ATOM 2208 O O . PHE A 1 279 ? 9.159 -2.857 -16.280 1.00 98.31 279 PHE A O 1
ATOM 2215 N N . ARG A 1 280 ? 8.706 -4.820 -15.270 1.00 97.81 280 ARG A N 1
ATOM 2216 C CA . ARG A 1 280 ? 7.327 -4.481 -14.895 1.00 97.81 280 ARG A CA 1
ATOM 2217 C C . ARG A 1 280 ? 7.317 -3.773 -13.547 1.00 97.81 280 ARG A C 1
ATOM 2219 O O . ARG A 1 280 ? 7.987 -4.223 -12.619 1.00 97.81 280 ARG A O 1
ATOM 2226 N N . PHE A 1 281 ? 6.538 -2.707 -13.437 1.00 96.12 281 PHE A N 1
ATOM 2227 C CA . PHE A 1 281 ? 6.328 -1.935 -12.213 1.00 96.12 281 PHE A CA 1
ATOM 2228 C C . PHE A 1 281 ? 4.880 -2.093 -11.740 1.00 96.12 281 PHE A C 1
ATOM 2230 O O . PHE A 1 281 ? 4.122 -1.133 -11.704 1.00 96.12 281 PHE A O 1
ATOM 2237 N N . ASN A 1 282 ? 4.474 -3.327 -11.438 1.00 94.12 282 ASN A N 1
ATOM 2238 C CA . ASN A 1 282 ? 3.104 -3.652 -11.030 1.00 94.12 282 ASN A CA 1
ATOM 2239 C C . ASN A 1 282 ? 2.786 -3.247 -9.584 1.00 94.12 282 ASN A C 1
ATOM 2241 O O . ASN A 1 282 ? 1.631 -3.271 -9.180 1.00 94.12 282 ASN A O 1
ATOM 2245 N N . GLU A 1 283 ? 3.787 -2.864 -8.797 1.00 89.62 283 GLU A N 1
ATOM 2246 C CA . GLU A 1 283 ? 3.591 -2.241 -7.490 1.00 89.62 283 GLU A CA 1
ATOM 2247 C C . GLU A 1 283 ? 2.992 -0.823 -7.577 1.00 89.62 283 GLU A C 1
ATOM 2249 O O . GLU A 1 283 ? 2.483 -0.325 -6.574 1.00 89.62 283 GLU A O 1
ATOM 2254 N N . PHE A 1 284 ? 3.010 -0.196 -8.761 1.00 89.50 284 PHE A N 1
ATOM 2255 C CA . PHE A 1 284 ? 2.385 1.098 -9.028 1.00 89.50 284 PHE A CA 1
ATOM 2256 C C . PHE A 1 284 ? 1.310 0.942 -10.104 1.00 89.50 284 PHE A C 1
ATOM 2258 O O . PHE A 1 284 ? 1.568 0.395 -11.177 1.00 89.50 284 PHE A O 1
ATOM 2265 N N . TYR A 1 285 ? 0.099 1.423 -9.830 1.00 93.75 285 TYR A N 1
ATOM 2266 C CA . TYR A 1 285 ? -1.025 1.300 -10.751 1.00 93.75 285 TYR A CA 1
ATOM 2267 C C . TYR A 1 285 ? -1.952 2.513 -10.688 1.00 93.75 285 TYR A C 1
ATOM 2269 O O . TYR A 1 285 ? -2.140 3.122 -9.634 1.00 93.75 285 TYR A O 1
ATOM 2277 N N . LEU A 1 286 ? -2.574 2.824 -11.826 1.00 89.50 286 LEU A N 1
ATOM 2278 C CA . LEU A 1 286 ? -3.595 3.864 -11.952 1.00 89.50 286 LEU A CA 1
ATOM 2279 C C . LEU A 1 286 ? -4.957 3.233 -12.235 1.00 89.50 286 LEU A C 1
ATOM 2281 O O . LEU A 1 286 ? -5.051 2.256 -12.978 1.00 89.50 286 LEU A O 1
ATOM 2285 N N . THR A 1 287 ? -6.015 3.809 -11.665 1.00 90.69 287 THR A N 1
ATOM 2286 C CA . THR A 1 287 ? -7.407 3.479 -12.009 1.00 90.69 287 THR A CA 1
ATOM 2287 C C . THR A 1 287 ? -7.960 4.596 -12.884 1.00 90.69 287 THR A C 1
ATOM 2289 O O . THR A 1 287 ? -8.028 5.733 -12.425 1.00 90.69 287 THR A O 1
ATOM 2292 N N . ILE A 1 288 ? -8.316 4.272 -14.129 1.00 88.81 288 ILE A N 1
ATOM 2293 C CA . ILE A 1 288 ? -8.647 5.236 -15.194 1.00 88.81 288 ILE A CA 1
ATOM 2294 C C . ILE A 1 288 ? -10.134 5.232 -15.532 1.00 88.81 288 ILE A C 1
ATOM 2296 O O . ILE A 1 288 ? -10.736 4.137 -15.535 1.00 88.81 288 ILE A O 1
#